Protein AF-A0A2E8Y6A3-F1 (afdb_monomer)

Foldseek 3Di:
DDDDDDDDDDDDDDDDDDDDDPPPDPPDPPPPDDDDDDPDDDDDDPPPPPDDPDDPDPDDDDDFLVLDDAAAWADWDDDPPDQKIKTWHPDHPNRHTFIWIWGVDRPTNDIATADGPHQKGWHDKDAQPVCVPFQKIWTWIWHQDVVVVRAIKIWIWIFHGDPPVGGHTDPVRTGTDDMDQAADQAQTDWDQDPVNDIDGDGGPRDHDD

Nearest PDB structures (foldseek):
  7cgz-assembly1_A  TM=7.553E-01  e=5.561E-04  Serratia sp. FS14
  2g8s-assembly2_B  TM=7.325E-01  e=5.275E-04  Escherichia coli K-12
  7cdy-assembly1_A  TM=7.461E-01  e=1.295E-03  Serratia sp. FS14
  7cdy-assembly2_B  TM=7.471E-01  e=1.439E-03  Serratia sp. FS14
  8cdl-assembly1_II  TM=1.677E-01  e=6.067E+00  Saccharomyces cerevisiae

pLDDT: mean 83.6, std 20.56, range [28.78, 98.81]

Radius of gyration: 31.79 Å; Cα contacts (8 Å, |Δi|>4): 356; chains: 1; bounding box: 88×65×74 Å

Secondary structure (DSSP, 8-state):
--------------------------------PPPPS-SS------SS-----PPPPS------STTS--SSEEEEEEPTTSSEEEEEE--BTTBPPEEEEEES-TT---EEEEEE-TTEEEEEEEE-TTHHHH-EEEEEEEEEEGGGTTEEEEEEEEEEPPPTTS-SPPGGG-EEEEEEE-SS-----EEE-TTSPEEE---------

Mean predicted aligned error: 13.36 Å

Structure (mmCIF, N/CA/C/O backbone):
data_AF-A0A2E8Y6A3-F1
#
_entry.id   AF-A0A2E8Y6A3-F1
#
loop_
_atom_site.group_PDB
_atom_site.id
_atom_site.type_symbol
_atom_site.label_atom_id
_atom_site.label_alt_id
_atom_site.label_comp_id
_atom_site.label_asym_id
_atom_site.label_entity_id
_atom_site.label_seq_id
_atom_site.pdbx_PDB_ins_code
_atom_site.Cartn_x
_atom_site.Cartn_y
_atom_site.Cartn_z
_atom_site.occupancy
_atom_site.B_iso_or_equiv
_atom_site.auth_seq_id
_atom_site.auth_comp_id
_atom_site.auth_asym_id
_atom_site.auth_atom_id
_atom_site.pdbx_PDB_model_num
ATOM 1 N N . MET A 1 1 ? 45.935 16.202 -19.357 1.00 39.44 1 MET A N 1
ATOM 2 C CA . MET A 1 1 ? 46.575 17.527 -19.192 1.00 39.44 1 MET A CA 1
ATOM 3 C C . MET A 1 1 ? 47.322 17.863 -20.472 1.00 39.44 1 MET A C 1
ATOM 5 O O . MET A 1 1 ? 48.387 17.301 -20.702 1.00 39.44 1 MET A O 1
ATOM 9 N N . HIS A 1 2 ? 46.762 18.705 -21.338 1.00 31.25 2 HIS A N 1
ATOM 10 C CA . HIS A 1 2 ? 47.444 19.143 -22.559 1.00 31.25 2 HIS A CA 1
ATOM 11 C C . HIS A 1 2 ? 47.633 20.657 -22.507 1.00 31.25 2 HIS A C 1
ATOM 13 O O . HIS A 1 2 ? 46.686 21.407 -22.288 1.00 31.25 2 HIS A O 1
ATOM 19 N N . ARG A 1 3 ? 48.910 21.049 -22.573 1.00 29.83 3 ARG A N 1
ATOM 20 C CA . ARG A 1 3 ? 49.425 22.413 -22.442 1.00 29.83 3 ARG A CA 1
ATOM 21 C C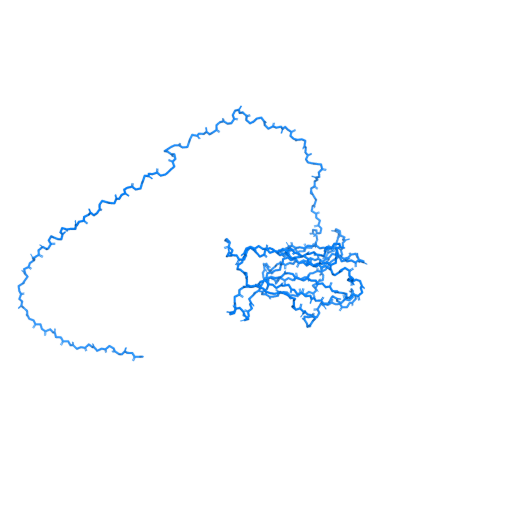 . ARG A 1 3 ? 49.347 23.121 -23.789 1.00 29.83 3 ARG A C 1
ATOM 23 O O . ARG A 1 3 ? 49.661 22.542 -24.824 1.00 29.83 3 ARG A O 1
ATOM 30 N N . LEU A 1 4 ? 48.979 24.392 -23.710 1.00 29.78 4 LEU A N 1
ATOM 31 C CA . LEU A 1 4 ? 49.038 25.390 -24.765 1.00 29.78 4 LEU A CA 1
ATOM 32 C C . LEU A 1 4 ? 50.505 25.726 -25.089 1.00 29.78 4 LEU A C 1
ATOM 34 O O . LEU A 1 4 ? 51.293 25.969 -24.173 1.00 29.78 4 LEU A O 1
ATOM 38 N N . ILE A 1 5 ? 50.852 25.771 -26.375 1.00 34.88 5 ILE A N 1
ATOM 39 C CA . ILE A 1 5 ? 52.101 26.363 -26.868 1.00 34.88 5 ILE A CA 1
ATOM 40 C C . ILE A 1 5 ? 51.713 27.573 -27.715 1.00 34.88 5 ILE A C 1
ATOM 42 O O . ILE A 1 5 ? 51.020 27.437 -28.717 1.00 34.88 5 ILE A O 1
ATOM 46 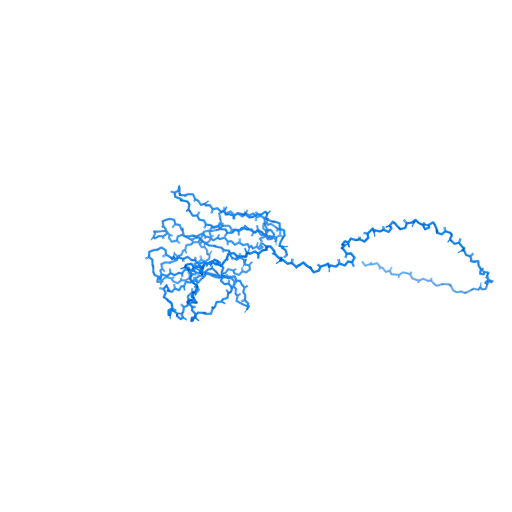N N . ILE A 1 6 ? 52.165 28.751 -27.292 1.00 37.38 6 ILE A N 1
ATOM 47 C CA . ILE A 1 6 ? 52.146 29.990 -28.071 1.00 37.38 6 ILE A CA 1
ATOM 48 C C . ILE A 1 6 ? 53.605 30.363 -28.280 1.00 37.38 6 ILE A C 1
ATOM 50 O O . ILE A 1 6 ? 54.313 30.453 -27.281 1.00 37.38 6 ILE A O 1
ATOM 54 N N . TRP A 1 7 ? 54.034 30.639 -29.512 1.00 28.78 7 TRP A N 1
ATOM 55 C CA . TRP A 1 7 ? 55.160 31.545 -29.752 1.00 28.78 7 TRP A CA 1
ATOM 56 C C . TRP A 1 7 ? 54.848 32.512 -30.909 1.00 28.78 7 TRP A C 1
ATOM 58 O O . TRP A 1 7 ? 54.019 32.195 -31.763 1.00 28.78 7 TRP A O 1
ATOM 68 N N . PRO A 1 8 ? 55.444 33.717 -30.881 1.00 49.75 8 PRO A N 1
ATOM 69 C CA . PRO A 1 8 ? 54.901 34.939 -31.466 1.00 49.75 8 PRO A CA 1
ATOM 70 C C . PRO A 1 8 ? 55.639 35.337 -32.745 1.00 49.75 8 PRO A C 1
ATOM 72 O O . PRO A 1 8 ? 56.836 35.112 -32.826 1.00 49.75 8 PRO A O 1
ATOM 75 N N . TYR A 1 9 ? 54.990 36.035 -33.680 1.00 30.19 9 TYR A N 1
ATOM 76 C CA . TYR A 1 9 ? 55.708 36.887 -34.636 1.00 30.19 9 TYR A CA 1
ATOM 77 C C . TYR A 1 9 ? 54.840 38.078 -35.073 1.00 30.19 9 TYR A C 1
ATOM 79 O O . TYR A 1 9 ? 53.817 37.925 -35.732 1.00 30.19 9 TYR A O 1
ATOM 87 N N . SER A 1 10 ? 55.295 39.270 -34.690 1.00 34.84 10 SER A N 1
ATOM 88 C CA . SER A 1 10 ? 55.048 40.560 -35.353 1.00 34.84 10 SER A CA 1
ATOM 89 C C . SER A 1 10 ? 56.306 40.916 -36.164 1.00 34.84 10 SER A C 1
ATOM 91 O O . SER A 1 10 ? 57.356 40.321 -35.914 1.00 34.84 10 SER A O 1
ATOM 93 N N . PRO A 1 11 ? 56.335 42.021 -36.927 1.00 55.16 11 PRO A N 1
ATOM 94 C CA . PRO A 1 11 ? 55.360 42.570 -37.874 1.00 55.16 11 PRO A CA 1
ATOM 95 C C . PRO A 1 11 ? 56.024 42.740 -39.269 1.00 55.16 11 PRO A C 1
ATOM 97 O O . PRO A 1 11 ? 57.225 42.555 -39.394 1.00 55.16 11 PRO A O 1
ATOM 100 N N . LEU A 1 12 ? 55.281 43.119 -40.316 1.00 34.03 12 LEU A N 1
ATOM 101 C CA . LEU A 1 12 ? 55.614 44.234 -41.229 1.00 34.03 12 LEU A CA 1
ATOM 102 C C . LEU A 1 12 ? 54.763 44.199 -42.521 1.00 34.03 12 LEU A C 1
ATOM 104 O O . LEU A 1 12 ? 54.882 43.303 -43.343 1.00 34.03 12 LEU A O 1
ATOM 108 N N . HIS A 1 13 ? 53.962 45.259 -42.659 1.00 41.16 13 HIS A N 1
ATOM 109 C CA . HIS A 1 13 ? 53.670 46.070 -43.850 1.00 41.16 13 HIS A CA 1
ATOM 110 C C . 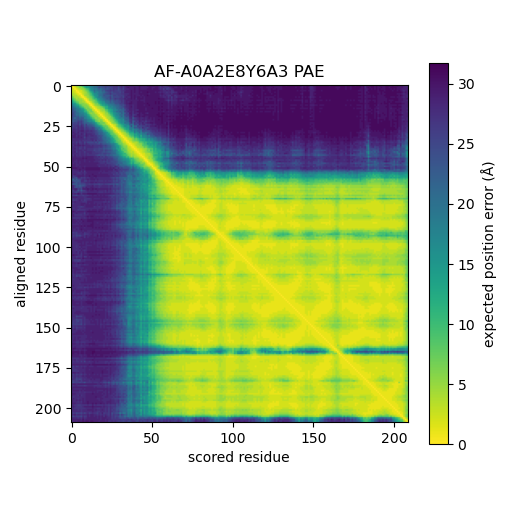HIS A 1 13 ? 53.368 45.382 -45.193 1.00 41.16 13 HIS A C 1
ATOM 112 O O . HIS A 1 13 ? 54.262 44.922 -45.895 1.00 41.16 13 HIS A O 1
ATOM 118 N N . GLY A 1 14 ? 52.115 45.517 -45.638 1.00 36.22 14 GLY A N 1
ATOM 119 C CA . GLY A 1 14 ? 51.760 45.348 -47.045 1.00 36.22 14 GLY A CA 1
ATOM 120 C C . GLY A 1 14 ? 50.266 45.487 -47.320 1.00 36.22 14 GLY A C 1
ATOM 121 O O . GLY A 1 14 ? 49.543 44.511 -47.209 1.00 36.22 14 GLY A O 1
ATOM 122 N N . LEU A 1 15 ? 49.852 46.702 -47.696 1.00 36.53 15 LEU A N 1
ATOM 123 C CA . LEU A 1 15 ? 48.696 47.040 -48.545 1.00 36.53 15 LEU A CA 1
ATOM 124 C C . LEU A 1 15 ? 47.320 46.443 -48.176 1.00 36.53 15 LEU A C 1
ATOM 126 O O . LEU A 1 15 ? 46.985 45.309 -48.503 1.00 36.53 15 LEU A O 1
ATOM 130 N N . LEU A 1 16 ? 46.452 47.295 -47.613 1.00 33.41 16 LEU A N 1
ATOM 131 C CA . LEU A 1 16 ? 45.004 47.082 -47.645 1.00 33.41 16 LEU A CA 1
ATOM 132 C C . LEU A 1 16 ? 44.506 47.143 -49.097 1.00 33.41 16 LEU A C 1
ATOM 134 O O . LEU A 1 16 ? 44.322 48.221 -49.658 1.00 33.41 16 LEU A O 1
ATOM 138 N N . SER A 1 17 ? 44.225 45.984 -49.680 1.00 36.75 17 SER A N 1
ATOM 139 C CA . SER A 1 17 ? 43.288 45.845 -50.794 1.00 36.75 17 SER A CA 1
ATOM 140 C C . SER A 1 17 ? 42.016 45.192 -50.262 1.00 36.75 17 SER A C 1
ATOM 142 O O . SER A 1 17 ? 41.994 44.002 -49.948 1.00 36.75 17 SER A O 1
ATOM 144 N N . LEU A 1 18 ? 40.963 45.997 -50.118 1.00 33.41 18 LEU A N 1
ATOM 145 C CA . LEU A 1 18 ? 39.633 45.546 -49.726 1.00 33.41 18 LEU A CA 1
ATOM 146 C C . LEU A 1 18 ? 39.001 44.812 -50.922 1.00 33.41 18 LEU A C 1
ATOM 148 O O . LEU A 1 18 ? 38.414 45.433 -51.804 1.00 33.41 18 LEU A O 1
ATOM 152 N N . ALA A 1 19 ? 39.161 43.492 -50.985 1.00 37.47 19 ALA A N 1
ATOM 153 C CA . ALA A 1 19 ? 38.416 42.660 -51.922 1.00 37.47 19 ALA A CA 1
ATOM 154 C C . ALA A 1 19 ? 37.049 42.339 -51.303 1.00 37.47 19 ALA A C 1
ATOM 156 O O . ALA A 1 19 ? 36.948 41.527 -50.384 1.00 37.47 19 ALA A O 1
ATOM 157 N N . ALA A 1 20 ? 35.995 42.994 -51.789 1.00 36.00 20 ALA A N 1
ATOM 158 C CA . ALA A 1 20 ? 34.624 42.619 -51.473 1.00 36.00 20 ALA A CA 1
ATOM 159 C C . ALA A 1 20 ? 34.304 41.286 -52.167 1.00 36.00 20 ALA A C 1
ATOM 161 O O . ALA A 1 20 ? 34.161 41.226 -53.387 1.00 36.00 20 ALA A O 1
ATOM 162 N N . TRP A 1 21 ? 34.214 40.208 -51.390 1.00 37.84 21 TRP A N 1
ATOM 163 C CA . TRP A 1 21 ? 33.687 38.932 -51.862 1.00 37.84 21 TRP A CA 1
ATOM 164 C C . TRP A 1 21 ? 32.160 39.007 -51.836 1.00 37.84 21 TRP A C 1
ATOM 166 O O . TRP A 1 21 ? 31.537 38.941 -50.778 1.00 37.84 21 TRP A O 1
ATOM 176 N N . LEU A 1 22 ? 31.550 39.167 -53.010 1.00 36.84 22 LEU A N 1
ATOM 177 C CA . LEU A 1 22 ? 30.125 38.919 -53.207 1.00 36.84 22 LEU A CA 1
ATOM 178 C C . LEU A 1 22 ? 29.909 37.403 -53.225 1.00 36.84 22 LEU A C 1
ATOM 180 O O . LEU A 1 22 ? 29.961 36.759 -54.271 1.00 36.84 22 LEU A O 1
ATOM 184 N N . SER A 1 23 ? 29.681 36.829 -52.047 1.00 42.19 23 SER A N 1
ATOM 185 C CA . SER A 1 23 ? 29.098 35.496 -51.932 1.00 42.19 23 SER A CA 1
ATOM 186 C C . SER A 1 23 ? 27.659 35.567 -52.437 1.00 42.19 23 SER A C 1
ATOM 188 O O . SER A 1 23 ? 26.772 36.049 -51.734 1.00 42.19 23 SER A O 1
ATOM 190 N N . ILE A 1 24 ? 27.417 35.102 -53.664 1.00 45.44 24 ILE A N 1
ATOM 191 C CA . ILE A 1 24 ? 26.064 34.787 -54.130 1.00 45.44 24 ILE A CA 1
ATOM 192 C C . ILE A 1 24 ? 25.633 33.547 -53.346 1.00 45.44 24 ILE A C 1
ATOM 194 O O . ILE A 1 24 ? 25.932 32.415 -53.719 1.00 45.44 24 ILE A O 1
ATOM 198 N N . GLY A 1 25 ? 24.989 33.765 -52.202 1.00 41.81 25 GLY A N 1
ATOM 199 C CA . GLY A 1 25 ? 24.247 32.713 -51.529 1.00 41.81 25 GLY A CA 1
ATOM 200 C C . GLY A 1 25 ? 23.080 32.311 -52.424 1.00 41.81 25 GLY A C 1
ATOM 201 O O . GLY A 1 25 ? 22.245 33.151 -52.756 1.00 41.81 25 GLY A O 1
ATOM 202 N N . GLN A 1 26 ? 23.009 31.039 -52.819 1.00 48.12 26 GLN A N 1
ATOM 203 C CA . GLN A 1 26 ? 21.736 30.468 -53.242 1.00 48.12 26 GLN A CA 1
ATOM 204 C C . GLN A 1 26 ? 20.815 30.502 -52.025 1.00 48.12 26 GLN A C 1
ATOM 206 O O . GLN A 1 26 ? 20.939 29.692 -51.108 1.00 48.12 26 GLN A O 1
ATOM 211 N N . VAL A 1 27 ? 19.919 31.484 -52.001 1.00 46.53 27 VAL A N 1
ATOM 212 C CA . VAL A 1 27 ? 18.773 31.482 -51.102 1.00 46.53 27 VAL A CA 1
ATOM 213 C C . VAL A 1 27 ? 17.872 30.362 -51.607 1.00 46.53 27 VAL A C 1
ATOM 215 O O . VAL A 1 27 ? 17.180 30.523 -52.608 1.00 46.53 27 VAL A O 1
ATOM 218 N N . GLY A 1 28 ? 17.948 29.190 -50.977 1.00 49.69 28 GLY A N 1
ATOM 219 C CA . GLY A 1 28 ? 16.873 28.214 -51.101 1.00 49.69 28 GLY A CA 1
ATOM 220 C C . GLY A 1 28 ? 15.597 28.893 -50.622 1.00 49.69 28 GLY A C 1
ATOM 221 O O . GLY A 1 28 ? 15.598 29.476 -49.537 1.00 49.69 28 GLY A O 1
ATOM 222 N N . GLU A 1 29 ? 14.550 28.890 -51.446 1.00 51.78 29 GLU A N 1
ATOM 223 C CA . GLU A 1 29 ? 13.242 29.396 -51.040 1.00 51.78 29 GLU A CA 1
ATOM 224 C C . GLU A 1 29 ? 12.830 28.663 -49.763 1.00 51.78 29 GLU A C 1
ATOM 226 O O . GLU A 1 29 ? 12.621 27.448 -49.759 1.00 51.78 29 GLU A O 1
ATOM 231 N N . ALA A 1 30 ? 12.763 29.402 -48.656 1.00 57.12 30 ALA A N 1
ATOM 232 C CA . ALA A 1 30 ? 12.096 28.923 -47.465 1.00 57.12 30 ALA A CA 1
ATOM 233 C C . ALA A 1 30 ? 10.643 28.673 -47.869 1.00 57.12 30 ALA A C 1
ATOM 235 O O . ALA A 1 30 ? 9.926 29.602 -48.241 1.00 57.12 30 ALA A O 1
ATOM 236 N N . GLN A 1 31 ? 10.233 27.409 -47.863 1.00 59.41 31 GLN A N 1
ATOM 237 C CA . GLN A 1 31 ? 8.855 27.047 -48.129 1.00 59.41 31 GLN A CA 1
ATOM 238 C C . GLN A 1 31 ? 8.023 27.619 -46.979 1.00 59.41 31 GLN 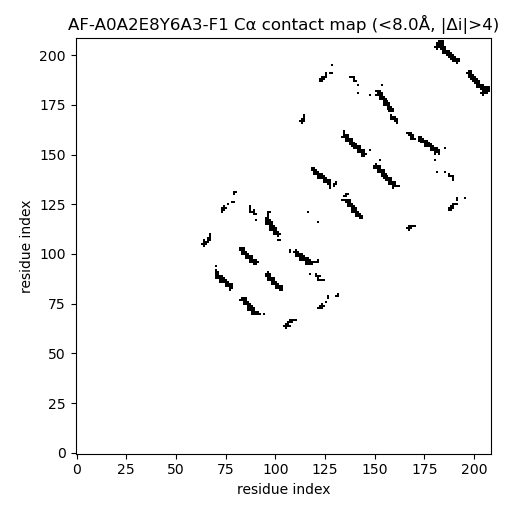A C 1
ATOM 240 O O . GLN A 1 31 ? 8.099 27.114 -45.862 1.00 59.41 31 GLN A O 1
ATOM 245 N N . GLU A 1 32 ? 7.312 28.723 -47.229 1.00 63.41 32 GLU A N 1
ATOM 246 C CA . GLU A 1 32 ? 6.412 29.326 -46.246 1.00 63.41 32 GLU A CA 1
ATOM 247 C C . GLU A 1 32 ? 5.428 28.250 -45.781 1.00 63.41 32 GLU A C 1
ATOM 249 O O . GLU A 1 32 ? 4.574 27.785 -46.546 1.00 63.41 32 GLU A O 1
ATOM 254 N N . GLU A 1 33 ? 5.570 27.814 -44.529 1.00 64.56 33 GLU A N 1
ATOM 255 C CA . GLU A 1 33 ? 4.587 26.936 -43.916 1.00 64.56 33 GLU A CA 1
ATOM 256 C C . GLU A 1 33 ? 3.244 27.661 -43.926 1.00 64.56 33 GLU A C 1
ATOM 258 O O . GLU A 1 33 ? 3.105 28.771 -43.404 1.00 64.56 33 GLU A O 1
ATOM 263 N N . LYS A 1 34 ? 2.239 27.041 -44.554 1.00 69.88 34 LYS A N 1
ATOM 264 C CA . LYS A 1 34 ? 0.889 27.603 -44.581 1.00 69.88 34 LYS A CA 1
ATOM 265 C C . LYS A 1 34 ? 0.430 27.836 -43.138 1.00 69.88 34 LYS A C 1
ATOM 267 O O . LYS A 1 34 ? 0.509 26.902 -42.338 1.00 69.88 34 LYS A O 1
ATOM 272 N N . PRO A 1 35 ? -0.089 29.030 -42.806 1.00 72.25 35 PRO A N 1
ATOM 273 C CA . PRO A 1 35 ? -0.563 29.304 -41.460 1.00 72.25 35 PRO A CA 1
ATOM 274 C C . PRO A 1 35 ? -1.652 28.292 -41.089 1.00 72.25 35 PRO A C 1
ATOM 276 O O . PRO A 1 35 ? -2.619 28.099 -41.829 1.00 72.25 35 PRO A O 1
ATOM 279 N N . TYR A 1 36 ? -1.471 27.615 -39.957 1.00 76.12 36 TYR A N 1
ATOM 280 C CA . TYR A 1 36 ? -2.460 26.697 -39.407 1.00 76.12 36 TYR A CA 1
ATOM 281 C C . TYR A 1 36 ? -3.436 27.454 -38.497 1.00 76.12 36 TYR A C 1
ATOM 283 O O . TYR A 1 36 ? -3.081 28.423 -37.828 1.00 76.12 36 TYR A O 1
ATOM 291 N N . GLY A 1 37 ? -4.683 26.987 -38.452 1.00 77.50 37 GLY A N 1
ATOM 292 C CA . GLY A 1 37 ? -5.742 27.590 -37.644 1.00 77.50 37 GLY A CA 1
ATOM 293 C C . GLY A 1 37 ? -6.635 28.571 -38.409 1.00 77.50 37 GLY A C 1
ATOM 294 O O . GLY A 1 37 ? -6.420 28.893 -39.574 1.00 77.50 37 GLY A O 1
ATOM 295 N N . LEU A 1 38 ? -7.708 29.003 -37.748 1.00 79.25 38 LEU A N 1
ATOM 296 C CA . LEU A 1 38 ? -8.687 29.926 -38.321 1.00 79.25 38 LEU A CA 1
ATOM 297 C C . LEU A 1 38 ? -8.193 31.370 -38.178 1.00 79.25 38 LEU A C 1
ATOM 299 O O . LEU A 1 38 ? -7.823 31.781 -37.079 1.00 79.25 38 LEU A O 1
ATOM 303 N N . ALA A 1 39 ? -8.280 32.160 -39.253 1.00 80.44 39 ALA A N 1
ATOM 304 C CA . ALA A 1 39 ? -7.933 33.589 -39.248 1.00 80.44 39 ALA A CA 1
ATOM 305 C C . ALA A 1 39 ? -8.754 34.407 -38.230 1.00 80.44 39 ALA A C 1
ATOM 307 O O . ALA A 1 39 ? -8.322 35.457 -37.759 1.00 80.44 39 ALA A O 1
ATOM 308 N N . LYS A 1 40 ? -9.946 33.916 -37.877 1.00 79.06 40 LYS A N 1
ATOM 309 C CA . LYS A 1 40 ? -10.814 34.468 -36.842 1.00 79.06 40 LYS A CA 1
ATOM 310 C C . LYS A 1 40 ? -11.568 33.319 -36.182 1.00 79.06 40 LYS A C 1
ATOM 312 O O . LYS A 1 40 ? -12.162 32.494 -36.870 1.00 79.06 40 LYS A O 1
ATOM 317 N N . ARG A 1 41 ? -11.560 33.260 -34.850 1.00 71.94 41 ARG A N 1
ATOM 318 C CA . ARG A 1 41 ? -12.449 32.358 -34.108 1.00 71.94 41 ARG A CA 1
ATOM 319 C C . ARG A 1 41 ? -13.836 32.987 -34.076 1.00 71.94 41 ARG A C 1
ATOM 321 O O . ARG A 1 41 ? -14.027 34.022 -33.441 1.00 71.94 41 ARG A O 1
ATOM 328 N N . GLU A 1 42 ? -14.783 32.391 -34.785 1.00 81.06 42 GLU A N 1
ATOM 329 C CA . GLU A 1 42 ? -16.185 32.774 -34.655 1.00 81.06 42 GLU A CA 1
ATOM 330 C C . GLU A 1 42 ? -16.717 32.297 -33.305 1.00 81.06 42 GLU A C 1
ATOM 332 O O . GLU A 1 42 ? -16.380 31.205 -32.836 1.00 81.06 42 GLU A O 1
ATOM 337 N N . ARG A 1 43 ? -17.518 33.139 -32.643 1.00 78.44 43 ARG A N 1
ATOM 338 C CA . ARG A 1 43 ? -18.174 32.743 -31.402 1.00 78.44 43 ARG A CA 1
ATOM 339 C C . ARG A 1 43 ? -19.181 31.652 -31.748 1.00 78.44 43 ARG A C 1
ATOM 341 O O . ARG A 1 43 ? -20.122 31.888 -32.498 1.00 78.44 43 ARG A O 1
ATOM 348 N N . TRP A 1 44 ? -18.985 30.472 -31.178 1.00 75.00 44 TRP A N 1
ATOM 349 C CA . TRP A 1 44 ? -19.964 29.405 -31.278 1.00 75.00 44 TRP A CA 1
ATOM 350 C C . TRP A 1 44 ? -21.181 29.748 -30.410 1.00 75.00 44 TRP A C 1
ATOM 352 O O . TRP A 1 44 ? -21.112 29.730 -29.183 1.00 75.00 44 TRP A O 1
ATOM 362 N N . GLU A 1 45 ? -22.282 30.112 -31.062 1.00 78.12 45 GLU A N 1
ATOM 363 C CA . GLU A 1 45 ? -23.578 30.378 -30.435 1.00 78.12 45 GLU A CA 1
ATOM 364 C C . GLU A 1 45 ? -24.378 29.070 -30.419 1.00 78.12 45 GLU A C 1
ATOM 366 O O . GLU A 1 45 ? -24.922 28.617 -31.432 1.00 78.12 45 GLU A O 1
ATOM 371 N N . ASN A 1 46 ? -24.399 28.410 -29.264 1.00 68.81 46 ASN A N 1
ATOM 372 C CA . ASN A 1 46 ? -25.041 27.116 -29.115 1.00 68.81 46 ASN A CA 1
ATOM 373 C C . ASN A 1 46 ? -26.559 27.256 -28.950 1.00 68.81 46 ASN A C 1
ATOM 375 O O . ASN A 1 46 ? -27.082 27.312 -27.843 1.00 68.81 46 ASN A O 1
ATOM 379 N N . THR A 1 47 ? -27.271 27.305 -30.073 1.00 72.38 47 THR A N 1
ATOM 380 C CA . THR A 1 47 ? -28.738 27.443 -30.110 1.00 72.38 47 THR A CA 1
ATOM 381 C C . THR A 1 47 ? -29.490 26.108 -30.088 1.00 72.38 47 THR A C 1
ATOM 383 O O . THR A 1 47 ? -30.718 26.104 -30.089 1.00 72.38 47 THR A O 1
ATOM 386 N N . ARG A 1 48 ? -28.779 24.968 -30.090 1.00 70.56 48 ARG A N 1
ATOM 387 C CA . ARG A 1 48 ? -29.374 23.619 -30.207 1.00 70.56 48 ARG A CA 1
ATOM 388 C C . ARG A 1 48 ? -29.067 22.675 -29.049 1.00 70.56 48 ARG A C 1
ATOM 390 O O . ARG A 1 48 ? -29.730 21.647 -28.944 1.00 70.56 48 ARG A O 1
ATOM 397 N N . LEU A 1 49 ? -28.099 22.984 -28.188 1.00 70.69 49 LEU A N 1
ATOM 398 C CA . LEU A 1 49 ? -27.883 22.220 -26.961 1.00 70.69 49 LEU A CA 1
ATOM 399 C C . LEU A 1 49 ? -28.943 22.615 -25.941 1.00 70.69 49 LEU A C 1
ATOM 401 O O . LEU A 1 49 ? -28.753 23.489 -25.099 1.00 70.69 49 LEU A O 1
ATOM 405 N N . VAL A 1 50 ? -30.078 21.942 -26.037 1.00 66.44 50 VAL A N 1
ATOM 406 C CA . VAL A 1 50 ? -31.026 21.850 -24.940 1.00 66.44 50 VAL A CA 1
ATOM 407 C C . VAL A 1 50 ? -30.483 20.759 -24.026 1.00 66.44 50 VAL A C 1
ATOM 409 O O . VAL A 1 50 ? -30.642 19.575 -24.311 1.00 66.44 50 VAL A O 1
ATOM 412 N N . GLY A 1 51 ? -29.761 21.150 -22.975 1.00 66.69 51 GLY A N 1
ATOM 413 C CA . GLY A 1 51 ? -29.446 20.218 -21.897 1.00 66.69 51 GLY A CA 1
ATOM 414 C C . GLY A 1 51 ? -30.751 19.745 -21.262 1.00 66.69 51 GLY A C 1
ATOM 415 O O . GLY A 1 51 ? -31.662 20.546 -21.035 1.00 66.69 51 GLY A O 1
ATOM 416 N N . THR A 1 52 ? -30.874 18.454 -20.996 1.00 62.72 52 THR A N 1
ATOM 417 C CA . THR A 1 52 ? -31.886 17.959 -20.068 1.00 62.72 52 THR A CA 1
ATOM 418 C C . THR A 1 5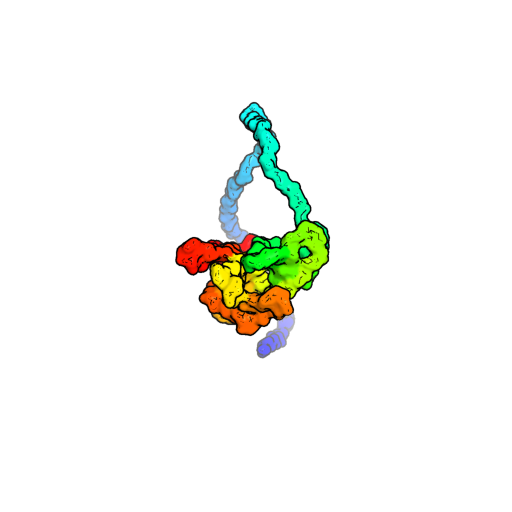2 ? -31.564 18.539 -18.690 1.00 62.72 52 THR A C 1
ATOM 420 O O . THR A 1 52 ? -30.400 18.519 -18.290 1.00 62.72 52 THR A O 1
ATOM 423 N N . PRO A 1 53 ? -32.532 19.090 -17.934 1.00 76.00 53 PRO A N 1
ATOM 424 C CA . PRO A 1 53 ? -32.327 19.273 -16.509 1.00 76.00 53 PRO A CA 1
ATOM 425 C C . PRO A 1 53 ? -32.292 17.867 -15.910 1.00 76.00 53 PRO A C 1
ATOM 427 O O . PRO A 1 53 ? -33.323 17.334 -15.500 1.00 76.00 53 PRO A O 1
ATOM 430 N N . GLU A 1 54 ? -31.127 17.217 -15.958 1.00 73.75 54 GLU A N 1
ATOM 431 C CA . GLU A 1 54 ? -30.921 15.986 -15.213 1.00 73.75 54 GLU A CA 1
ATOM 432 C C . GLU A 1 54 ? -31.283 16.281 -13.749 1.00 73.75 54 GLU A C 1
ATOM 434 O O . GLU A 1 54 ? -30.843 17.299 -13.197 1.00 73.75 54 GLU A O 1
ATOM 439 N N . PRO A 1 55 ? -32.106 15.435 -13.106 1.00 78.19 55 PRO A N 1
ATOM 440 C CA . PRO A 1 55 ? -32.305 15.544 -11.673 1.00 78.19 55 PRO A CA 1
ATOM 441 C C . PRO A 1 55 ? -30.944 15.427 -10.968 1.00 78.19 55 PRO A C 1
ATOM 443 O O . PRO A 1 55 ? -30.033 14.782 -11.499 1.00 78.19 55 PRO A O 1
ATOM 446 N N . PRO A 1 56 ? -30.781 16.037 -9.780 1.00 79.38 56 PRO A N 1
ATOM 447 C CA . PRO A 1 56 ? -29.544 15.904 -9.025 1.00 79.38 56 PRO A CA 1
ATOM 448 C C . PRO A 1 56 ? -29.194 14.424 -8.851 1.00 79.38 56 PRO A C 1
ATOM 450 O O . PRO A 1 56 ? -30.079 13.581 -8.674 1.00 79.38 56 PRO A O 1
ATOM 453 N N . LEU A 1 57 ? -27.898 14.116 -8.925 1.00 85.94 57 LEU A N 1
ATOM 454 C CA . LEU A 1 57 ? -27.407 12.754 -8.747 1.00 85.94 57 LEU A CA 1
ATOM 455 C C . LEU A 1 57 ? -27.931 12.186 -7.414 1.00 85.94 57 LEU A C 1
ATOM 457 O O . LEU A 1 57 ? -27.974 12.908 -6.418 1.00 85.94 57 LEU A O 1
ATOM 461 N N . PRO A 1 58 ? -28.310 10.897 -7.364 1.00 89.81 58 PRO A N 1
ATOM 462 C CA . PRO A 1 58 ? -28.925 10.296 -6.177 1.00 89.81 58 PRO A CA 1
ATOM 463 C C . PRO A 1 58 ? -27.971 10.179 -4.978 1.00 89.81 58 PRO A C 1
ATOM 465 O O . PRO A 1 58 ? -28.409 9.838 -3.882 1.00 89.81 58 PRO A O 1
ATOM 468 N N . TYR A 1 59 ? -26.680 10.451 -5.179 1.00 90.56 59 TYR A N 1
ATOM 469 C CA . TYR A 1 59 ? -25.645 10.393 -4.157 1.00 90.56 59 TYR A CA 1
ATOM 470 C C . TYR A 1 59 ? -24.987 11.760 -3.990 1.00 90.56 59 TYR A C 1
ATOM 472 O O . TYR A 1 59 ? -24.680 12.438 -4.971 1.00 90.56 59 TYR A O 1
ATOM 480 N N . THR A 1 60 ? -24.740 12.127 -2.734 1.00 90.69 60 THR A N 1
ATOM 481 C CA . THR A 1 60 ? -23.922 13.282 -2.356 1.00 90.69 60 THR A CA 1
ATOM 482 C C . THR A 1 60 ? -22.611 12.808 -1.740 1.00 90.69 60 THR A C 1
ATOM 484 O O . THR A 1 60 ? -22.496 11.659 -1.315 1.00 90.69 60 THR A O 1
ATOM 487 N N . VAL A 1 61 ? -21.628 13.701 -1.683 1.00 92.38 61 VAL A N 1
ATOM 488 C CA . VAL A 1 61 ? -20.372 13.487 -0.963 1.00 92.38 61 VAL A CA 1
ATOM 489 C C . VAL A 1 61 ? -20.426 14.188 0.388 1.00 92.38 61 VAL A C 1
ATOM 491 O O . VAL A 1 61 ? -20.997 15.274 0.505 1.00 92.38 61 VAL A O 1
ATOM 494 N N . GLU A 1 62 ? -19.808 13.580 1.392 1.00 93.56 62 GLU A N 1
ATOM 495 C CA . GLU A 1 62 ? -19.566 14.195 2.692 1.00 93.56 62 GLU A CA 1
ATOM 496 C C . GLU A 1 62 ? -18.083 14.040 3.060 1.00 93.56 62 GLU A C 1
ATOM 498 O O . GLU A 1 62 ? -17.498 12.983 2.809 1.00 93.56 62 GLU A O 1
ATOM 503 N N . PRO A 1 63 ? -17.437 15.081 3.612 1.00 94.50 63 PRO A N 1
ATOM 504 C CA . PRO A 1 63 ? -16.099 14.936 4.169 1.00 94.50 63 PRO A CA 1
ATOM 505 C C . PRO A 1 63 ? -16.110 13.953 5.347 1.00 94.50 63 PRO A C 1
ATOM 507 O O . PRO A 1 63 ? -16.946 14.066 6.241 1.00 94.50 63 PRO A O 1
ATOM 510 N N . VAL A 1 64 ? -15.151 13.027 5.377 1.00 95.75 64 VAL A N 1
ATOM 511 C CA . VAL A 1 64 ? -14.981 12.033 6.449 1.00 95.75 64 VAL A CA 1
ATOM 512 C C . VAL A 1 64 ? -13.512 11.957 6.873 1.00 95.75 64 VAL A C 1
ATOM 514 O O . VAL A 1 64 ? -12.628 12.336 6.106 1.00 95.75 64 VAL A O 1
ATOM 517 N N . TYR A 1 65 ? -13.255 11.507 8.107 1.00 96.38 65 TYR A N 1
ATOM 518 C CA . TYR A 1 65 ? -11.921 11.454 8.726 1.00 96.38 65 TYR A CA 1
ATOM 519 C C . TYR A 1 65 ? -11.207 12.819 8.723 1.00 96.38 65 TYR A C 1
ATOM 521 O O . TYR A 1 65 ? -9.999 12.917 8.508 1.00 96.38 65 TYR A O 1
ATOM 529 N N . THR A 1 66 ? -11.970 13.893 8.954 1.00 96.38 66 THR A N 1
ATOM 530 C CA . THR A 1 66 ? -11.506 15.290 8.878 1.00 96.38 66 THR A CA 1
ATOM 531 C C . THR A 1 66 ? -10.609 15.710 10.038 1.00 96.38 66 THR A C 1
ATOM 533 O O . THR A 1 66 ? -10.018 16.782 9.988 1.00 96.38 66 THR A O 1
ATOM 536 N N . ASN A 1 67 ? -10.530 14.893 11.089 1.00 96.88 67 ASN A N 1
ATOM 537 C CA . ASN A 1 67 ? -9.662 15.135 12.240 1.00 96.88 67 ASN A CA 1
ATOM 538 C C . ASN A 1 67 ? -8.253 14.537 12.050 1.00 96.88 67 ASN A C 1
ATOM 540 O O . ASN A 1 67 ? -7.443 14.619 12.969 1.00 96.88 67 ASN A O 1
ATOM 544 N N . LEU A 1 68 ? -7.975 13.907 10.901 1.00 94.50 68 LEU A N 1
ATOM 545 C CA . LEU A 1 68 ? -6.660 13.382 10.541 1.00 94.50 68 LEU A CA 1
ATOM 546 C C . LEU A 1 68 ? -5.969 14.302 9.531 1.00 94.50 68 LEU A C 1
ATOM 548 O O . LEU A 1 68 ? -6.589 14.775 8.576 1.00 94.50 68 LEU A O 1
ATOM 552 N N . ASP A 1 69 ? -4.663 14.485 9.709 1.00 89.94 69 ASP A N 1
ATOM 553 C CA . ASP A 1 69 ? -3.815 15.178 8.745 1.00 89.94 69 ASP A CA 1
ATOM 554 C C . ASP A 1 69 ? -3.355 14.207 7.653 1.00 89.94 69 ASP A C 1
ATOM 556 O O . ASP A 1 69 ? -2.584 13.272 7.889 1.00 89.94 69 ASP A O 1
ATOM 560 N N . TRP A 1 70 ? -3.823 14.441 6.429 1.00 91.62 70 TRP A N 1
ATOM 561 C CA . TRP A 1 70 ? -3.532 13.584 5.284 1.00 91.62 70 TRP A CA 1
ATOM 562 C C . TRP A 1 70 ? -2.378 14.129 4.440 1.00 91.62 70 TRP A C 1
ATOM 564 O O . TRP A 1 70 ? -2.459 15.220 3.874 1.00 91.62 70 TRP A O 1
ATOM 574 N N . ALA A 1 71 ? -1.326 13.326 4.277 1.00 86.50 71 ALA A N 1
ATOM 575 C CA . ALA A 1 71 ? -0.249 13.578 3.322 1.00 86.50 71 ALA A CA 1
ATOM 576 C C . ALA A 1 71 ? -0.436 12.682 2.088 1.00 86.50 71 ALA A C 1
ATOM 578 O O . ALA A 1 71 ? -0.188 11.485 2.158 1.00 86.50 71 ALA A O 1
ATOM 579 N N . ALA A 1 72 ? -0.917 13.264 0.981 1.00 93.69 72 ALA A N 1
ATOM 580 C CA . ALA A 1 72 ? -1.109 12.599 -0.318 1.00 93.69 72 ALA A CA 1
ATOM 581 C C . ALA A 1 72 ? -1.667 11.154 -0.230 1.00 93.69 72 ALA A C 1
ATOM 583 O O . ALA A 1 72 ? -0.987 10.205 -0.636 1.00 93.69 72 ALA A O 1
ATOM 584 N N . PRO A 1 73 ? -2.890 10.965 0.305 1.00 95.19 73 PRO A N 1
ATOM 585 C CA . PRO A 1 73 ? -3.505 9.647 0.386 1.00 95.19 73 PRO A CA 1
ATOM 586 C C . PRO A 1 73 ? -3.774 9.094 -1.015 1.00 95.19 73 PRO A C 1
ATOM 588 O O . PRO A 1 73 ? -4.314 9.789 -1.875 1.00 95.19 73 PRO A O 1
ATOM 591 N N . MET A 1 74 ? -3.401 7.835 -1.231 1.00 95.94 74 MET A N 1
ATOM 592 C CA . MET A 1 74 ? -3.482 7.169 -2.535 1.00 95.94 74 MET A CA 1
ATOM 593 C C . MET A 1 74 ? -4.471 6.013 -2.558 1.00 95.94 74 MET A C 1
ATOM 595 O O . MET A 1 74 ? -5.188 5.829 -3.539 1.00 95.94 74 MET A O 1
ATOM 599 N N . PHE A 1 75 ? -4.503 5.216 -1.492 1.00 97.94 75 PHE A N 1
ATOM 600 C CA . PHE A 1 75 ? -5.317 4.007 -1.440 1.00 97.94 75 PHE A CA 1
ATOM 601 C C . PHE A 1 75 ? -5.766 3.727 -0.014 1.00 97.94 75 PHE A C 1
ATOM 603 O O . PHE A 1 75 ? -5.025 3.994 0.928 1.00 97.94 75 PHE A O 1
ATOM 610 N N . ILE A 1 76 ? -6.963 3.172 0.147 1.00 97.75 76 ILE A N 1
ATOM 611 C CA . ILE A 1 76 ? -7.537 2.828 1.446 1.00 97.75 76 ILE A CA 1
ATOM 612 C C . ILE A 1 76 ? -8.296 1.507 1.340 1.00 97.75 76 ILE A C 1
ATOM 614 O O . ILE A 1 76 ? -8.994 1.270 0.354 1.00 97.75 76 ILE A O 1
ATOM 618 N N . ALA A 1 77 ? -8.177 0.649 2.351 1.00 98.00 77 ALA A N 1
ATOM 619 C CA . ALA A 1 77 ? -8.970 -0.573 2.442 1.00 98.00 77 ALA A CA 1
ATOM 620 C C . ALA A 1 77 ? -9.191 -1.006 3.902 1.00 98.00 77 ALA A C 1
ATOM 622 O O . ALA A 1 77 ? -8.329 -0.761 4.753 1.00 98.00 77 ALA A O 1
ATOM 623 N N . PRO A 1 78 ? -10.327 -1.662 4.206 1.00 97.50 78 PRO A N 1
ATOM 624 C CA . PRO A 1 78 ? -10.593 -2.211 5.531 1.00 97.50 78 PRO A CA 1
ATOM 625 C C . PRO A 1 78 ? -9.685 -3.399 5.812 1.00 97.50 78 PRO A C 1
ATOM 627 O O . PRO A 1 78 ? -9.531 -4.291 4.977 1.00 97.50 78 PRO A O 1
ATOM 630 N N . GLU A 1 79 ? -9.118 -3.430 7.012 1.00 96.88 79 GLU A N 1
ATOM 631 C CA . GLU A 1 79 ? -8.391 -4.596 7.484 1.00 96.88 79 GLU A CA 1
ATOM 632 C C . GLU A 1 79 ? -9.379 -5.742 7.779 1.00 96.88 79 GLU A C 1
ATOM 634 O O . GLU A 1 79 ? -10.301 -5.573 8.588 1.00 96.88 79 GLU A O 1
ATOM 639 N N . PRO A 1 80 ? -9.204 -6.929 7.167 1.00 95.94 80 PRO A N 1
ATOM 640 C CA . PRO A 1 80 ? -10.116 -8.046 7.366 1.00 95.94 80 PRO A CA 1
ATOM 641 C C . PRO A 1 80 ? -10.238 -8.448 8.840 1.00 95.94 80 PRO A C 1
ATOM 643 O O . PRO A 1 80 ? -9.248 -8.701 9.522 1.00 95.94 80 PRO A O 1
ATOM 646 N N . GLY A 1 81 ? -11.479 -8.549 9.322 1.00 93.75 81 GLY A N 1
ATOM 647 C CA . GLY A 1 81 ? -11.776 -9.007 10.681 1.00 93.75 81 GLY A CA 1
ATOM 648 C C . GLY A 1 81 ? -11.509 -7.981 11.787 1.00 93.75 81 GLY A C 1
ATOM 649 O O . GLY A 1 81 ? -11.569 -8.344 12.962 1.00 93.75 81 GLY A O 1
ATOM 650 N N . SER A 1 82 ? -11.240 -6.716 11.453 1.00 93.81 82 SER A N 1
ATOM 651 C CA . SER A 1 82 ? -11.007 -5.656 12.437 1.00 93.81 82 SER A CA 1
ATOM 652 C C . SER A 1 82 ? -11.903 -4.432 12.196 1.00 93.81 82 SER A C 1
ATOM 654 O O . SER A 1 82 ? -12.741 -4.411 11.299 1.00 93.81 82 SER A O 1
ATOM 656 N N . LYS A 1 83 ? -11.770 -3.418 13.060 1.00 95.12 83 LYS A N 1
ATOM 657 C CA . LYS A 1 83 ? -12.400 -2.094 12.894 1.00 95.12 83 LYS A CA 1
ATOM 658 C C . LYS A 1 83 ? -11.396 -1.049 12.403 1.00 95.12 83 LYS A C 1
ATOM 660 O O . LYS A 1 83 ? -11.560 0.134 12.693 1.00 95.12 83 LYS A O 1
ATOM 665 N N . ARG A 1 84 ? -10.297 -1.483 11.781 1.00 95.56 84 ARG A N 1
ATOM 666 C CA . ARG A 1 84 ? -9.255 -0.600 11.259 1.00 95.56 84 ARG A CA 1
ATOM 667 C C . ARG A 1 84 ? -9.367 -0.474 9.747 1.00 95.56 84 ARG A C 1
ATOM 669 O O . ARG A 1 84 ? -9.679 -1.436 9.049 1.00 95.56 84 ARG A O 1
ATOM 676 N N . LEU A 1 85 ? -9.035 0.709 9.262 1.00 97.44 85 LEU A N 1
ATOM 677 C CA . LEU A 1 85 ? -8.713 0.979 7.872 1.00 97.44 85 LEU A CA 1
ATOM 678 C C . LEU A 1 85 ? -7.205 1.127 7.760 1.00 97.44 85 LEU A C 1
ATOM 680 O O . LEU A 1 85 ? -6.556 1.661 8.662 1.00 97.44 85 LEU A O 1
ATOM 684 N N . PHE A 1 86 ? -6.653 0.634 6.659 1.00 97.81 86 PHE A N 1
ATOM 685 C CA . PHE A 1 86 ? -5.278 0.906 6.271 1.00 97.81 86 PHE A CA 1
ATOM 686 C C . PHE A 1 86 ? -5.314 1.921 5.135 1.00 97.81 86 PHE A C 1
ATOM 688 O O . PHE A 1 86 ? -6.143 1.797 4.232 1.00 97.81 86 PHE A O 1
ATOM 695 N N . ALA A 1 87 ? -4.420 2.904 5.168 1.00 97.81 87 ALA A N 1
ATOM 696 C CA . ALA A 1 87 ? -4.236 3.854 4.082 1.00 97.81 87 ALA A CA 1
ATOM 697 C C . ALA A 1 87 ? -2.781 3.866 3.613 1.00 97.81 87 ALA A C 1
ATOM 699 O O . ALA A 1 87 ? -1.848 3.862 4.415 1.00 97.81 87 ALA A O 1
ATOM 700 N N . MET A 1 88 ? -2.610 3.877 2.295 1.00 97.81 88 MET A N 1
ATOM 701 C CA . MET A 1 88 ? -1.342 4.089 1.617 1.00 97.81 88 MET A CA 1
ATOM 702 C C . MET A 1 88 ? -1.200 5.569 1.290 1.00 97.81 88 MET A C 1
ATOM 704 O O . MET A 1 88 ? -2.082 6.157 0.657 1.00 97.81 88 MET A O 1
ATOM 708 N N . LEU A 1 89 ? -0.082 6.147 1.699 1.00 96.50 89 LEU A N 1
ATOM 709 C CA . LEU A 1 89 ? 0.263 7.546 1.515 1.00 96.50 89 LEU A CA 1
ATOM 710 C C . LEU A 1 89 ? 1.471 7.646 0.586 1.00 96.50 89 LEU A C 1
ATOM 712 O O . LEU A 1 89 ? 2.427 6.879 0.718 1.00 96.50 89 LEU A O 1
ATOM 716 N N . ASN A 1 90 ? 1.440 8.602 -0.337 1.00 94.94 90 ASN A N 1
ATOM 717 C CA . ASN A 1 90 ? 2.621 8.995 -1.097 1.00 94.94 90 ASN A CA 1
ATOM 718 C C . ASN A 1 90 ? 3.422 10.062 -0.345 1.00 94.94 90 ASN A C 1
ATOM 720 O O . ASN A 1 90 ? 2.900 10.768 0.515 1.00 94.94 90 ASN A O 1
ATOM 724 N N . GLY A 1 91 ? 4.700 10.203 -0.700 1.00 89.81 91 GLY A N 1
ATOM 725 C CA . GLY A 1 91 ? 5.540 11.243 -0.118 1.00 89.81 91 GLY A CA 1
ATOM 726 C C . GLY A 1 91 ? 5.070 12.639 -0.534 1.00 89.81 91 GLY A C 1
ATOM 727 O O . GLY A 1 91 ? 4.990 12.940 -1.726 1.00 89.81 91 GLY A O 1
ATOM 728 N N . ALA A 1 92 ? 4.773 13.497 0.441 1.00 86.75 92 ALA A N 1
ATOM 729 C CA . ALA A 1 92 ? 4.331 14.874 0.227 1.00 86.75 92 ALA A CA 1
ATOM 730 C C . ALA A 1 92 ? 4.676 15.756 1.432 1.00 86.75 92 ALA A C 1
ATOM 732 O O . ALA A 1 92 ? 4.707 15.290 2.565 1.00 86.75 92 ALA A O 1
ATOM 733 N N . ASN A 1 93 ? 4.915 17.051 1.201 1.00 84.19 93 ASN A N 1
ATOM 734 C CA . ASN A 1 93 ? 5.181 18.034 2.265 1.00 84.19 93 ASN A CA 1
ATOM 735 C C . ASN A 1 93 ? 6.330 17.637 3.219 1.00 84.19 93 ASN A C 1
ATOM 737 O O . ASN A 1 93 ? 6.284 17.914 4.415 1.00 84.19 93 ASN A O 1
ATOM 741 N N . GLY A 1 94 ? 7.355 16.957 2.694 1.00 82.62 94 GLY A N 1
ATOM 742 C CA . GLY A 1 94 ? 8.483 16.450 3.481 1.00 82.62 94 GLY A CA 1
ATOM 743 C C . GLY A 1 94 ? 8.188 15.182 4.291 1.00 82.62 94 GLY A C 1
ATOM 744 O O . GLY A 1 94 ? 9.100 14.675 4.935 1.00 82.62 94 GLY A O 1
ATOM 745 N N . GLN A 1 95 ? 6.960 14.658 4.242 1.00 85.75 95 GLN A N 1
ATOM 746 C CA . GLN A 1 95 ? 6.616 13.345 4.785 1.00 85.75 95 GLN A CA 1
ATOM 747 C C . GLN A 1 95 ? 6.955 12.251 3.764 1.00 85.75 95 GLN A C 1
ATOM 749 O O . GLN A 1 95 ? 6.747 12.462 2.561 1.00 85.75 95 GLN A O 1
ATOM 754 N N . PRO A 1 96 ? 7.472 11.096 4.209 1.00 88.50 96 PRO A N 1
ATOM 755 C CA . PRO A 1 96 ? 7.721 9.972 3.324 1.00 88.50 96 PRO A CA 1
ATOM 756 C C . PRO A 1 96 ? 6.422 9.298 2.875 1.00 88.50 96 PRO A C 1
ATOM 758 O O . PRO A 1 96 ? 5.361 9.478 3.473 1.00 88.50 96 PRO A O 1
ATOM 761 N N . ALA A 1 97 ? 6.515 8.491 1.817 1.00 95.19 97 ALA A N 1
ATOM 762 C CA . ALA A 1 97 ? 5.461 7.535 1.510 1.00 95.19 97 ALA A CA 1
ATOM 763 C C . ALA A 1 97 ? 5.375 6.496 2.635 1.00 95.19 97 ALA A C 1
ATOM 765 O O . ALA A 1 97 ? 6.383 6.162 3.262 1.00 95.19 97 ALA A O 1
ATOM 766 N N . GLY A 1 98 ? 4.194 5.940 2.874 1.00 96.00 98 GLY A N 1
ATOM 767 C CA . GLY A 1 98 ? 4.034 4.977 3.952 1.00 96.00 98 GLY A CA 1
ATOM 768 C C . GLY A 1 98 ? 2.658 4.349 4.027 1.00 96.00 98 GLY A C 1
ATOM 769 O O . GLY A 1 98 ? 1.705 4.784 3.384 1.00 96.00 98 GLY A O 1
ATOM 770 N N . LEU A 1 99 ? 2.575 3.309 4.844 1.00 97.19 99 LEU A N 1
ATOM 771 C CA . LEU A 1 99 ? 1.338 2.642 5.205 1.00 97.19 99 LEU A CA 1
ATOM 772 C C . LEU A 1 99 ? 0.964 3.046 6.629 1.00 97.19 99 LEU A C 1
ATOM 774 O O . LEU A 1 99 ? 1.773 2.905 7.548 1.00 97.19 99 LEU A O 1
ATOM 778 N N . VAL A 1 100 ? -0.265 3.508 6.817 1.00 96.06 100 VAL A N 1
ATOM 779 C CA . VAL A 1 100 ? -0.825 3.860 8.126 1.00 96.06 100 VAL A CA 1
ATOM 780 C C . VAL A 1 100 ? -2.078 3.039 8.400 1.00 96.06 100 VAL A C 1
ATOM 782 O O . VAL A 1 100 ? -2.747 2.582 7.474 1.00 96.06 100 VAL A O 1
ATOM 785 N N . ALA A 1 101 ? -2.414 2.872 9.674 1.00 96.12 101 ALA A N 1
ATOM 786 C CA . ALA A 1 101 ? -3.679 2.307 10.117 1.00 96.12 101 ALA A CA 1
ATOM 787 C C . ALA A 1 101 ? -4.388 3.251 11.080 1.00 96.12 101 ALA A C 1
ATOM 789 O O . ALA A 1 101 ? -3.756 3.943 11.873 1.00 96.12 101 ALA A O 1
ATOM 790 N N . PHE A 1 102 ? -5.710 3.250 11.036 1.00 95.88 102 PHE A N 1
ATOM 791 C CA . PHE A 1 102 ? -6.555 4.058 11.906 1.00 95.88 102 PHE A CA 1
ATOM 792 C C . PHE A 1 102 ? -7.899 3.360 12.088 1.00 95.88 102 PHE A C 1
ATOM 794 O O . PHE A 1 102 ? -8.227 2.405 11.383 1.00 95.88 102 PHE A O 1
ATOM 801 N N . ARG A 1 103 ? -8.671 3.786 13.083 1.00 96.56 103 ARG A N 1
ATOM 802 C CA . ARG A 1 103 ? -9.997 3.221 13.334 1.00 96.56 103 ARG A CA 1
ATOM 803 C C . ARG A 1 103 ? -10.985 3.700 12.271 1.00 96.56 103 ARG A C 1
ATOM 805 O O . ARG A 1 103 ? -10.997 4.880 11.943 1.00 96.56 103 ARG A O 1
ATOM 812 N N . ASP A 1 104 ? -11.852 2.806 11.811 1.00 97.06 104 ASP A N 1
ATOM 813 C CA . ASP A 1 104 ? -13.013 3.164 10.998 1.00 97.06 104 ASP A CA 1
ATOM 814 C C . ASP A 1 104 ? -14.076 3.849 11.870 1.00 97.06 104 ASP A C 1
ATOM 816 O O . ASP A 1 104 ? -14.997 3.227 12.405 1.00 97.06 104 ASP A O 1
ATOM 820 N N . ASP A 1 105 ? -13.844 5.130 12.130 1.00 97.38 105 ASP A N 1
ATOM 821 C CA . ASP A 1 105 ? -14.690 6.009 12.923 1.00 97.38 105 ASP A CA 1
ATOM 822 C C . ASP A 1 105 ? -14.496 7.444 12.409 1.00 97.38 105 ASP A C 1
ATOM 824 O O . ASP A 1 105 ? -13.371 7.942 12.456 1.00 97.38 105 ASP A O 1
ATOM 828 N N . PRO A 1 106 ? -15.539 8.140 11.920 1.00 96.19 106 PRO A N 1
ATOM 829 C CA . PRO A 1 106 ? -15.412 9.520 11.447 1.00 96.19 106 PRO A CA 1
ATOM 830 C C . PRO A 1 106 ? -14.832 10.494 12.483 1.00 96.19 106 PRO A C 1
ATOM 832 O O . PRO A 1 106 ? -14.278 11.524 12.101 1.00 96.19 106 PRO A O 1
ATOM 835 N N . ALA A 1 107 ? -14.940 10.179 13.780 1.00 97.06 107 ALA A N 1
ATOM 836 C CA . ALA A 1 107 ? -14.399 10.987 14.867 1.00 97.06 107 ALA A CA 1
ATOM 837 C C . ALA A 1 107 ? -12.941 10.646 15.234 1.00 97.06 107 ALA A C 1
ATOM 839 O O . ALA A 1 107 ? -12.398 11.263 16.150 1.00 97.06 107 ALA A O 1
ATOM 840 N N . VAL A 1 108 ? -12.299 9.688 14.553 1.00 97.50 108 VAL A N 1
ATOM 841 C CA . VAL A 1 108 ? -10.908 9.282 14.813 1.00 97.50 108 VAL A CA 1
ATOM 842 C C . VAL A 1 108 ? -9.946 10.468 14.710 1.00 97.50 108 VAL A C 1
ATOM 844 O O . VAL A 1 108 ? -10.006 11.236 13.758 1.00 97.50 108 VAL A O 1
ATOM 847 N N . THR A 1 109 ? -9.053 10.614 15.686 1.00 96.88 109 THR A N 1
ATOM 848 C CA . THR A 1 109 ? -8.079 11.721 15.756 1.00 96.88 109 THR A CA 1
ATOM 849 C C . THR A 1 109 ? -6.636 11.263 15.583 1.00 96.88 109 THR A C 1
ATOM 851 O O . THR A 1 109 ? -5.733 12.088 15.521 1.00 96.88 109 THR A O 1
ATOM 854 N N . GLU A 1 110 ? -6.401 9.952 15.548 1.00 93.75 110 GLU A N 1
ATOM 855 C CA . GLU A 1 110 ? -5.062 9.375 15.520 1.00 93.75 110 GLU A CA 1
ATOM 856 C C . GLU A 1 110 ? -4.952 8.277 14.466 1.00 93.75 110 GLU A C 1
ATOM 858 O O . GLU A 1 110 ? -5.869 7.478 14.255 1.00 93.75 110 GLU A O 1
ATOM 863 N N . GLN A 1 111 ? -3.775 8.215 13.853 1.00 93.50 111 GLN A N 1
ATOM 864 C CA . GLN A 1 111 ? -3.348 7.129 12.987 1.00 93.50 111 GLN A CA 1
ATOM 865 C C . GLN A 1 111 ? -1.992 6.604 13.459 1.00 93.50 111 GLN A C 1
ATOM 867 O O . GLN A 1 111 ? -1.153 7.357 13.953 1.00 93.50 111 GLN A O 1
ATOM 872 N N . SER A 1 112 ? -1.769 5.308 13.287 1.00 92.81 112 SER A N 1
ATOM 873 C CA . SER A 1 112 ? -0.504 4.639 13.575 1.00 92.81 112 SER A CA 1
ATOM 874 C C . SER A 1 112 ? 0.235 4.341 12.277 1.00 92.81 112 SER A C 1
ATOM 876 O O . SER A 1 112 ? -0.315 3.665 11.404 1.00 92.81 112 SER A O 1
ATOM 878 N N . GLY A 1 113 ? 1.486 4.784 12.162 1.00 93.62 113 GLY A N 1
ATOM 879 C CA . GLY A 1 113 ? 2.377 4.333 11.095 1.00 93.62 113 GLY A CA 1
ATOM 880 C C . GLY A 1 113 ? 2.650 2.836 11.218 1.00 93.62 113 GLY A C 1
ATOM 881 O O . GLY A 1 113 ? 2.974 2.351 12.299 1.00 93.62 113 GLY A O 1
ATOM 882 N N . LEU A 1 114 ? 2.490 2.103 10.118 1.00 95.94 114 LEU A N 1
ATOM 883 C CA . LEU A 1 114 ? 2.774 0.672 10.036 1.00 95.94 114 LEU A CA 1
ATOM 884 C C . LEU A 1 114 ? 4.108 0.396 9.351 1.00 95.94 114 LEU A C 1
ATOM 886 O O . LEU A 1 114 ? 4.833 -0.494 9.784 1.00 95.94 114 LEU A O 1
ATOM 890 N N . MET A 1 115 ? 4.414 1.125 8.278 1.00 95.56 115 MET A N 1
ATOM 891 C CA . MET A 1 115 ? 5.627 0.938 7.485 1.00 95.56 115 MET A CA 1
ATOM 892 C C . MET A 1 115 ? 5.969 2.222 6.733 1.00 95.56 115 MET A C 1
ATOM 894 O O . MET A 1 115 ? 5.114 2.775 6.042 1.00 95.56 115 MET A O 1
ATOM 898 N N . GLU A 1 116 ? 7.219 2.659 6.823 1.00 95.38 116 GLU A N 1
ATOM 899 C CA . GLU A 1 116 ? 7.764 3.713 5.964 1.00 95.38 116 GLU A CA 1
ATOM 900 C C . GLU A 1 116 ? 8.212 3.111 4.626 1.00 95.38 116 GLU A C 1
ATOM 902 O O . GLU A 1 116 ? 8.785 2.020 4.566 1.00 95.38 116 GLU A O 1
ATOM 907 N N . LEU A 1 117 ? 7.929 3.814 3.533 1.00 95.69 117 LEU A N 1
ATOM 908 C CA . LEU A 1 117 ? 8.214 3.393 2.160 1.00 95.69 117 LEU A CA 1
ATOM 909 C C . LEU A 1 117 ? 9.112 4.425 1.466 1.00 95.69 117 LEU A C 1
ATOM 911 O O . LEU A 1 117 ? 8.870 4.831 0.329 1.00 95.69 117 LEU A O 1
ATOM 915 N N . ASP A 1 118 ? 10.168 4.840 2.160 1.00 90.44 118 ASP A N 1
ATOM 916 C CA . ASP A 1 118 ? 11.120 5.850 1.704 1.00 90.44 118 ASP A CA 1
ATOM 917 C C . ASP A 1 118 ? 11.676 5.573 0.307 1.00 90.44 118 ASP A C 1
ATOM 919 O O . ASP A 1 118 ? 12.079 4.459 -0.044 1.00 90.44 118 ASP A O 1
ATOM 923 N N . GLY A 1 119 ? 11.709 6.626 -0.511 1.00 92.62 119 GLY A N 1
ATOM 924 C CA . GLY A 1 119 ? 12.200 6.552 -1.886 1.00 92.62 119 GLY A CA 1
ATOM 925 C C . GLY A 1 119 ? 11.307 5.745 -2.834 1.00 92.62 119 GLY A C 1
ATOM 926 O O . GLY A 1 119 ? 11.714 5.507 -3.976 1.00 92.62 119 GLY A O 1
ATOM 927 N N . ARG A 1 120 ? 10.110 5.342 -2.390 1.00 94.88 120 ARG A N 1
ATOM 928 C CA . ARG A 1 120 ? 9.105 4.667 -3.211 1.00 94.88 120 ARG A CA 1
ATOM 929 C C . ARG A 1 120 ? 7.945 5.607 -3.531 1.00 94.88 120 ARG A C 1
ATOM 931 O O . ARG A 1 120 ? 7.535 6.416 -2.706 1.00 94.88 120 ARG A O 1
ATOM 938 N N . MET A 1 121 ? 7.389 5.454 -4.726 1.00 95.12 121 MET A N 1
ATOM 939 C CA . MET A 1 121 ? 6.018 5.855 -5.026 1.00 95.12 121 MET A CA 1
ATOM 940 C C . MET A 1 121 ? 5.121 4.665 -4.702 1.00 95.12 121 MET A C 1
ATOM 942 O O . MET A 1 121 ? 5.373 3.557 -5.179 1.00 95.12 121 MET A O 1
ATOM 946 N N . ALA A 1 122 ? 4.119 4.866 -3.858 1.00 96.00 122 ALA A N 1
ATOM 947 C CA . ALA A 1 122 ? 3.240 3.816 -3.378 1.00 96.00 122 ALA A CA 1
ATOM 948 C C . ALA A 1 122 ? 1.841 3.975 -3.974 1.00 96.00 122 ALA A C 1
ATOM 950 O O . ALA A 1 122 ? 1.263 5.061 -3.960 1.00 96.00 122 ALA A O 1
ATOM 951 N N . TYR A 1 123 ? 1.307 2.882 -4.519 1.00 96.81 123 TYR A N 1
ATOM 952 C CA . TYR A 1 123 ? 0.088 2.929 -5.326 1.00 96.81 123 TYR A CA 1
ATOM 953 C C . TYR A 1 123 ? -1.080 2.234 -4.649 1.00 96.81 123 TYR A C 1
ATOM 955 O O . TYR A 1 123 ? -2.131 2.837 -4.465 1.00 96.81 123 TYR A O 1
ATOM 963 N N . SER A 1 124 ? -0.904 0.973 -4.262 1.00 98.25 124 SER A N 1
ATOM 964 C CA . SER A 1 124 ? -1.960 0.200 -3.615 1.00 98.25 124 SER A CA 1
ATOM 965 C C . SER A 1 124 ? -1.396 -0.924 -2.759 1.00 98.25 124 SER A C 1
ATOM 967 O O . SER A 1 124 ? -0.191 -1.204 -2.748 1.00 98.25 124 SER A O 1
ATOM 969 N N . PHE A 1 125 ? -2.306 -1.577 -2.047 1.00 98.69 125 PHE A N 1
ATOM 970 C CA . PHE A 1 125 ? -2.056 -2.838 -1.384 1.00 98.69 125 PHE A CA 1
ATOM 971 C C . PHE A 1 125 ? -3.299 -3.726 -1.462 1.00 98.69 125 PHE A C 1
ATOM 973 O O . PHE A 1 125 ? -4.409 -3.241 -1.685 1.00 98.69 125 PHE A O 1
ATOM 980 N N . CYS A 1 126 ? -3.138 -5.022 -1.216 1.00 98.56 126 CYS A N 1
ATOM 981 C CA . CYS A 1 126 ? -4.266 -5.906 -0.947 1.00 98.56 126 CYS A CA 1
ATOM 982 C C . CYS A 1 126 ? -3.918 -6.927 0.136 1.00 98.56 126 CYS A C 1
ATOM 984 O O . CYS A 1 126 ? -2.787 -7.413 0.221 1.00 98.56 126 CYS A O 1
ATOM 986 N N . PHE A 1 127 ? -4.905 -7.263 0.960 1.00 98.44 127 PHE A N 1
ATOM 987 C CA . PHE A 1 127 ? -4.777 -8.322 1.954 1.00 98.44 127 PHE A CA 1
ATOM 988 C C . PHE A 1 127 ? -4.848 -9.694 1.282 1.00 98.44 127 PHE A C 1
ATOM 990 O O . PHE A 1 127 ? -5.596 -9.887 0.321 1.00 98.44 127 PHE A O 1
ATOM 997 N N . ASP A 1 128 ? -4.075 -10.644 1.798 1.00 98.19 128 ASP A N 1
ATOM 998 C CA . ASP A 1 128 ? -4.201 -12.050 1.426 1.00 98.19 128 ASP A CA 1
ATOM 999 C C . ASP A 1 128 ? -5.601 -12.589 1.791 1.00 98.19 128 ASP A C 1
ATOM 1001 O O . ASP A 1 128 ? -6.152 -12.195 2.825 1.00 98.19 128 ASP A O 1
ATOM 1005 N N . PRO A 1 129 ? -6.199 -13.506 1.007 1.00 97.75 129 PRO A N 1
ATOM 1006 C CA . PRO A 1 129 ? -7.480 -14.110 1.367 1.00 97.75 129 PRO A CA 1
ATOM 1007 C C . PRO A 1 129 ? -7.463 -14.827 2.727 1.00 97.75 129 PRO A C 1
ATOM 1009 O O . PRO A 1 129 ? -8.504 -14.893 3.379 1.00 97.75 129 PRO A O 1
ATOM 1012 N N . ASP A 1 130 ? -6.300 -15.320 3.176 1.00 96.56 130 ASP A N 1
ATOM 1013 C CA . ASP A 1 130 ? -6.104 -15.934 4.497 1.00 96.56 130 ASP A CA 1
ATOM 1014 C C . ASP A 1 130 ? -5.419 -14.982 5.507 1.00 96.56 130 ASP A C 1
ATOM 1016 O O . ASP A 1 130 ? -4.766 -15.424 6.457 1.00 96.56 130 ASP A O 1
ATOM 1020 N N . TYR A 1 131 ? -5.572 -13.659 5.328 1.00 97.12 131 TYR A N 1
ATOM 1021 C CA . TYR A 1 131 ? -4.926 -12.619 6.147 1.00 97.12 131 TYR A CA 1
ATOM 1022 C C . TYR A 1 131 ? -5.085 -12.832 7.655 1.00 97.12 131 TYR A C 1
ATOM 1024 O O . TYR A 1 131 ? -4.128 -12.670 8.408 1.00 97.12 131 TYR A O 1
ATOM 1032 N N . ALA A 1 132 ? -6.266 -13.258 8.113 1.00 93.75 132 ALA A N 1
ATOM 1033 C CA . ALA A 1 132 ? -6.521 -13.497 9.535 1.00 93.75 132 ALA A CA 1
ATOM 1034 C C . ALA A 1 132 ? -5.603 -14.574 10.147 1.00 93.75 132 ALA A C 1
ATOM 1036 O O . ALA A 1 132 ? -5.432 -14.620 11.365 1.00 93.75 132 ALA A O 1
ATOM 1037 N N . ARG A 1 133 ? -5.030 -15.452 9.316 1.00 94.94 133 ARG A N 1
ATOM 1038 C CA . ARG A 1 133 ? -4.157 -16.554 9.731 1.00 94.94 133 ARG A CA 1
ATOM 1039 C C . ARG A 1 133 ? -2.688 -16.286 9.422 1.00 94.94 133 ARG A C 1
ATOM 1041 O O . ARG A 1 133 ? -1.841 -16.709 10.203 1.00 94.94 133 ARG A O 1
ATOM 1048 N N . ASN A 1 134 ? -2.380 -15.609 8.313 1.00 96.12 134 ASN A N 1
ATOM 1049 C CA . ASN A 1 134 ? -1.000 -15.410 7.848 1.00 96.12 134 ASN A CA 1
ATOM 1050 C C . ASN A 1 134 ? -0.469 -13.970 7.990 1.00 96.12 134 ASN A C 1
ATOM 1052 O O . ASN A 1 134 ? 0.741 -13.761 7.893 1.00 96.12 134 ASN A O 1
ATOM 1056 N N . GLY A 1 135 ? -1.339 -12.981 8.209 1.00 96.62 135 GLY A N 1
ATOM 1057 C CA . GLY A 1 135 ? -0.980 -11.562 8.273 1.00 96.62 135 GLY A CA 1
ATOM 1058 C C . GLY A 1 135 ? -0.402 -11.001 6.969 1.00 96.62 135 GLY A C 1
ATOM 1059 O O . GLY A 1 135 ? 0.257 -9.968 6.988 1.00 96.62 135 GLY A O 1
ATOM 1060 N N . HIS A 1 136 ? -0.564 -11.677 5.832 1.00 98.38 136 HIS A N 1
ATOM 1061 C CA . HIS A 1 136 ? 0.089 -11.293 4.585 1.00 98.38 136 HIS A CA 1
ATOM 1062 C C . HIS A 1 136 ? -0.593 -10.102 3.906 1.00 98.38 136 HIS A C 1
ATOM 1064 O O . HIS A 1 136 ? -1.797 -10.099 3.648 1.00 98.38 136 HIS A O 1
ATOM 1070 N N . LEU A 1 137 ? 0.218 -9.105 3.559 1.00 98.62 137 LEU A N 1
ATOM 1071 C CA . LEU A 1 137 ? -0.194 -7.908 2.835 1.00 98.62 137 LEU A CA 1
ATOM 1072 C C . LEU A 1 137 ? 0.691 -7.739 1.604 1.00 98.62 137 LEU A C 1
ATOM 1074 O O . LEU A 1 137 ? 1.916 -7.780 1.717 1.00 98.62 137 LEU A O 1
ATOM 1078 N N . TYR A 1 138 ? 0.081 -7.540 0.442 1.00 98.81 138 TYR A N 1
ATOM 1079 C CA . TYR A 1 138 ? 0.787 -7.333 -0.819 1.00 98.81 138 TYR A CA 1
ATOM 1080 C C . TYR A 1 138 ? 0.816 -5.849 -1.143 1.00 98.81 138 TYR A C 1
ATOM 1082 O O . TYR A 1 138 ? -0.2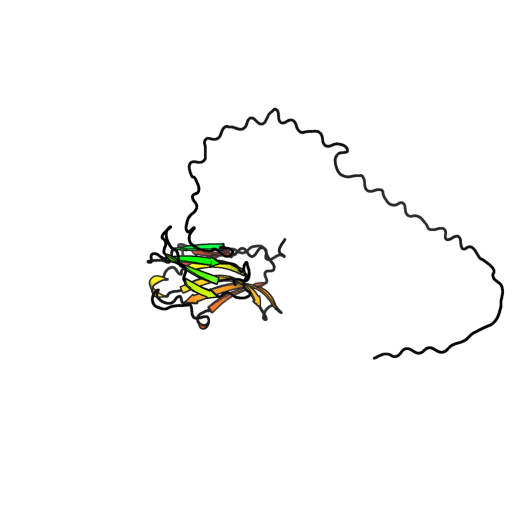02 -5.180 -1.001 1.00 98.81 138 TYR A O 1
ATOM 1090 N N . LEU A 1 139 ? 1.965 -5.345 -1.579 1.00 98.69 139 LEU A N 1
ATOM 1091 C CA . LEU A 1 139 ? 2.219 -3.936 -1.865 1.00 98.69 139 LEU A CA 1
ATOM 1092 C C . LEU A 1 139 ? 2.569 -3.764 -3.342 1.00 98.69 139 LEU A C 1
ATOM 1094 O O . LEU A 1 139 ? 3.327 -4.568 -3.887 1.00 98.69 139 LEU A O 1
ATOM 1098 N N . PHE A 1 140 ? 2.078 -2.692 -3.965 1.00 98.56 140 PHE A N 1
ATOM 1099 C CA . PHE A 1 140 ? 2.551 -2.232 -5.269 1.00 98.56 140 PHE A CA 1
ATOM 1100 C C . PHE A 1 140 ? 3.243 -0.880 -5.107 1.00 98.56 140 PHE A C 1
ATOM 1102 O O . PHE A 1 140 ? 2.628 0.107 -4.693 1.00 98.56 140 PHE A O 1
ATOM 1109 N N . THR A 1 141 ? 4.521 -0.824 -5.481 1.00 97.94 141 THR A N 1
ATOM 1110 C CA . THR A 1 141 ? 5.341 0.392 -5.407 1.00 97.94 141 THR A CA 1
ATOM 1111 C C . THR A 1 141 ? 6.205 0.562 -6.656 1.00 97.94 141 THR A C 1
ATOM 1113 O O . THR A 1 141 ? 6.544 -0.427 -7.296 1.00 97.94 141 THR A O 1
ATOM 1116 N N . ASN A 1 142 ? 6.599 1.792 -6.987 1.00 97.19 142 ASN A N 1
ATOM 1117 C CA . ASN A 1 142 ? 7.674 2.083 -7.938 1.00 97.19 142 ASN A CA 1
ATOM 1118 C C . ASN A 1 142 ? 8.862 2.694 -7.193 1.00 97.19 142 ASN A C 1
ATOM 1120 O O . ASN A 1 142 ? 8.688 3.558 -6.334 1.00 97.19 142 ASN A O 1
ATOM 1124 N N . LEU A 1 143 ? 10.073 2.234 -7.489 1.00 96.62 143 LEU A N 1
ATOM 1125 C CA . LEU A 1 143 ? 11.291 2.682 -6.820 1.00 96.62 143 LEU A CA 1
ATOM 1126 C C . LEU A 1 143 ? 12.518 2.526 -7.718 1.00 96.62 143 LEU A C 1
ATOM 1128 O O . LEU A 1 143 ? 12.495 1.817 -8.723 1.00 96.62 143 LEU A O 1
ATOM 1132 N N . ARG A 1 144 ? 13.619 3.188 -7.349 1.00 96.38 144 ARG A N 1
ATOM 1133 C CA . ARG A 1 144 ? 14.902 3.005 -8.040 1.00 96.38 144 ARG A CA 1
ATOM 1134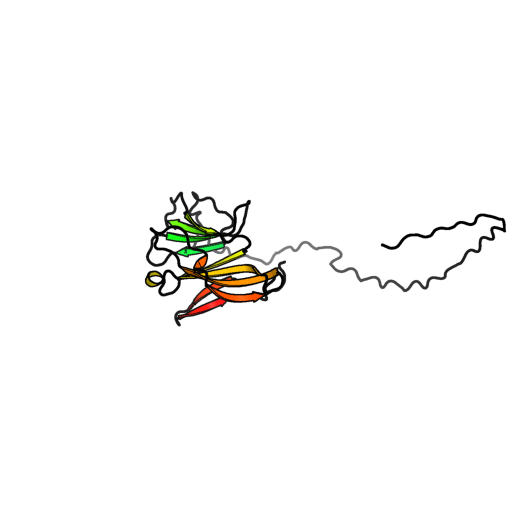 C C . ARG A 1 144 ? 15.594 1.746 -7.547 1.00 96.38 144 ARG A C 1
ATOM 1136 O O . ARG A 1 144 ? 15.830 1.603 -6.351 1.00 96.38 144 ARG A O 1
ATOM 1143 N N . LEU A 1 145 ? 15.967 0.860 -8.467 1.00 96.25 145 LEU A N 1
ATOM 1144 C CA . LEU A 1 145 ? 16.580 -0.423 -8.129 1.00 96.25 145 LEU A CA 1
ATOM 1145 C C . LEU A 1 145 ? 17.927 -0.614 -8.823 1.00 96.25 145 LEU A C 1
ATOM 1147 O O . LEU A 1 145 ? 18.060 -0.451 -10.036 1.00 96.25 145 LEU A O 1
ATOM 1151 N N . ALA A 1 146 ? 18.928 -1.051 -8.056 1.00 95.69 146 ALA A N 1
ATOM 1152 C CA . ALA A 1 146 ? 20.280 -1.297 -8.560 1.00 95.69 146 ALA A CA 1
ATOM 1153 C C . ALA A 1 146 ? 20.320 -2.353 -9.679 1.00 95.69 146 ALA A C 1
ATOM 1155 O O . ALA A 1 146 ? 21.088 -2.211 -10.627 1.00 95.69 146 ALA A O 1
ATOM 1156 N N . ARG A 1 147 ? 19.450 -3.375 -9.617 1.00 94.88 147 ARG A N 1
ATOM 1157 C CA . ARG A 1 147 ? 19.359 -4.425 -10.648 1.00 94.88 147 ARG A CA 1
ATOM 1158 C C . ARG A 1 147 ? 18.942 -3.903 -12.031 1.00 94.88 147 ARG A C 1
ATOM 1160 O O . ARG A 1 147 ? 19.194 -4.577 -13.020 1.00 94.88 147 ARG A O 1
ATOM 1167 N N . PHE A 1 148 ? 18.339 -2.715 -12.078 1.00 95.25 148 PHE A N 1
ATOM 1168 C CA . PHE A 1 148 ? 17.967 -1.990 -13.295 1.00 95.25 148 PHE A CA 1
ATOM 1169 C C . PHE A 1 148 ? 18.871 -0.759 -13.493 1.00 95.25 148 PHE A C 1
ATOM 1171 O O . PHE A 1 148 ? 18.432 0.300 -13.933 1.00 95.25 148 PHE A O 1
ATOM 1178 N N . GLY A 1 149 ? 20.137 -0.844 -13.061 1.00 96.12 149 GLY A N 1
ATOM 1179 C CA . GLY A 1 149 ? 21.117 0.240 -13.185 1.00 96.12 149 GLY A CA 1
ATOM 1180 C C . GLY A 1 149 ? 20.768 1.505 -12.392 1.00 96.12 149 GLY A C 1
ATOM 1181 O O . GLY A 1 149 ? 21.207 2.593 -12.754 1.00 96.12 149 GLY A O 1
ATOM 1182 N N . GLY A 1 150 ? 19.944 1.391 -11.344 1.00 95.81 150 GLY A N 1
ATOM 1183 C CA . GLY A 1 150 ? 19.393 2.538 -10.614 1.00 95.81 150 GLY A CA 1
ATOM 1184 C C . GLY A 1 150 ? 18.174 3.181 -11.290 1.00 95.81 150 GLY A C 1
ATOM 1185 O O . GLY A 1 150 ? 17.713 4.234 -10.845 1.00 95.81 150 GLY A O 1
ATOM 1186 N N . GLY A 1 151 ? 17.646 2.566 -12.351 1.00 95.19 151 GLY A N 1
ATOM 1187 C CA . GLY A 1 151 ? 16.406 2.959 -13.013 1.00 95.19 151 GLY A CA 1
ATOM 1188 C C . GLY A 1 151 ? 15.165 2.727 -12.148 1.00 95.19 151 GLY A C 1
ATOM 1189 O O . GLY A 1 151 ? 15.193 1.950 -11.190 1.00 95.19 151 GLY A O 1
ATOM 1190 N N . LYS A 1 152 ? 14.079 3.432 -12.494 1.00 96.06 152 LYS A N 1
ATOM 1191 C CA . LYS A 1 152 ? 12.748 3.235 -11.906 1.00 96.06 152 LYS A CA 1
ATOM 1192 C C . LYS A 1 152 ? 12.180 1.880 -12.334 1.00 96.06 152 LYS A C 1
ATOM 1194 O O . LYS A 1 152 ? 12.310 1.480 -13.493 1.00 96.06 152 LYS A O 1
ATOM 1199 N N . ALA A 1 153 ? 11.547 1.198 -11.396 1.00 97.12 153 ALA A N 1
ATOM 1200 C CA . ALA A 1 153 ? 10.920 -0.088 -11.618 1.00 97.12 153 ALA A CA 1
ATOM 1201 C C . ALA A 1 153 ? 9.734 -0.270 -10.683 1.00 97.12 153 ALA A C 1
ATOM 1203 O O . ALA A 1 153 ? 9.776 0.155 -9.526 1.00 97.12 153 ALA A O 1
ATOM 1204 N N . ASN A 1 154 ? 8.715 -0.961 -11.178 1.00 97.88 154 ASN A N 1
ATOM 1205 C CA . ASN A 1 154 ? 7.627 -1.443 -10.350 1.00 97.88 154 ASN A CA 1
ATOM 1206 C C . ASN A 1 154 ? 8.092 -2.657 -9.550 1.00 97.88 154 ASN A C 1
ATOM 1208 O O . ASN A 1 154 ? 8.873 -3.483 -10.029 1.00 97.88 154 ASN A O 1
ATOM 1212 N N . ARG A 1 155 ? 7.584 -2.762 -8.328 1.00 98.31 155 ARG A N 1
ATOM 1213 C CA . ARG A 1 155 ? 7.777 -3.874 -7.409 1.00 98.31 155 ARG A CA 1
ATOM 1214 C C . ARG A 1 155 ? 6.433 -4.252 -6.813 1.00 98.31 155 ARG A C 1
ATOM 1216 O O . ARG A 1 155 ? 5.781 -3.432 -6.163 1.00 98.31 155 ARG A O 1
ATOM 1223 N N . VAL A 1 156 ? 6.098 -5.526 -6.970 1.00 98.69 156 VAL A N 1
ATOM 1224 C CA . VAL A 1 156 ? 5.095 -6.210 -6.163 1.00 98.69 156 VAL A CA 1
ATOM 1225 C C . VAL A 1 156 ? 5.826 -7.029 -5.111 1.00 98.69 156 VAL A C 1
ATOM 1227 O O . VAL A 1 156 ? 6.667 -7.875 -5.435 1.00 98.69 156 VAL A O 1
ATOM 1230 N N . SER A 1 157 ? 5.527 -6.768 -3.846 1.00 98.69 157 SER A N 1
ATOM 1231 C CA . SER A 1 157 ? 6.101 -7.485 -2.709 1.00 98.69 157 SER A CA 1
ATOM 1232 C C . SER A 1 157 ? 5.024 -7.871 -1.705 1.00 98.69 157 SER A C 1
ATOM 1234 O O . SER A 1 157 ? 3.904 -7.372 -1.758 1.00 98.69 157 SER A O 1
ATOM 1236 N N . ARG A 1 158 ? 5.353 -8.797 -0.808 1.00 98.75 158 ARG A N 1
ATOM 1237 C CA . ARG A 1 158 ? 4.508 -9.226 0.306 1.00 98.75 158 ARG A CA 1
ATOM 1238 C C . ARG A 1 158 ? 5.237 -8.977 1.614 1.00 98.75 158 ARG A C 1
ATOM 1240 O O . ARG A 1 158 ? 6.397 -9.348 1.727 1.00 98.75 158 ARG A O 1
ATOM 1247 N N . VAL A 1 159 ? 4.553 -8.420 2.601 1.00 98.69 159 VAL A N 1
ATOM 1248 C CA . VAL A 1 159 ? 5.040 -8.248 3.978 1.00 98.69 159 VAL A CA 1
ATOM 1249 C C . VAL A 1 159 ? 4.156 -9.028 4.950 1.00 98.69 159 VAL A C 1
ATOM 1251 O O . VAL A 1 159 ? 3.073 -9.490 4.578 1.00 98.69 159 VAL A O 1
ATOM 1254 N N . VAL A 1 160 ? 4.611 -9.181 6.195 1.00 98.12 160 VAL A N 1
ATOM 1255 C CA . VAL A 1 160 ? 3.810 -9.769 7.277 1.00 98.12 160 VAL A CA 1
ATOM 1256 C C . VAL A 1 160 ? 3.414 -8.672 8.257 1.00 98.12 160 VAL A C 1
ATOM 1258 O O . VAL A 1 160 ? 4.260 -8.085 8.929 1.00 98.12 160 VAL A O 1
ATOM 1261 N N . VAL A 1 161 ? 2.116 -8.399 8.337 1.00 97.12 161 VAL A N 1
ATOM 1262 C CA . VAL A 1 161 ? 1.542 -7.451 9.287 1.00 97.12 161 VAL A CA 1
ATOM 1263 C C . VAL A 1 161 ? 1.484 -8.112 10.664 1.00 97.12 161 VAL A C 1
ATOM 1265 O O . VAL A 1 161 ? 0.937 -9.214 10.785 1.00 97.12 161 VAL A O 1
ATOM 1268 N N . PRO A 1 162 ? 2.041 -7.486 11.717 1.00 91.94 162 PRO A N 1
ATOM 1269 C CA . PRO A 1 162 ? 1.904 -8.020 13.061 1.00 91.94 162 PRO A CA 1
ATOM 1270 C C . PRO A 1 162 ? 0.437 -7.940 13.516 1.00 91.94 162 PRO A C 1
ATOM 1272 O O . PRO A 1 162 ? -0.326 -7.098 13.031 1.00 91.94 162 PRO A O 1
ATOM 1275 N N . PRO A 1 163 ? 0.020 -8.760 14.498 1.00 85.50 163 PRO A N 1
ATOM 1276 C CA . PRO A 1 163 ? -1.272 -8.581 15.154 1.00 85.50 163 PRO A CA 1
ATOM 1277 C C . PRO A 1 163 ? -1.454 -7.130 15.621 1.00 85.50 163 PRO A C 1
ATOM 1279 O O . PRO A 1 163 ? -0.474 -6.459 15.923 1.00 85.50 163 PRO A O 1
ATOM 1282 N N . ALA A 1 164 ? -2.691 -6.641 15.750 1.00 75.50 164 ALA A N 1
ATOM 1283 C CA . ALA A 1 164 ? -2.953 -5.234 16.089 1.00 75.50 164 ALA A CA 1
ATOM 1284 C C . ALA A 1 164 ? -2.277 -4.745 17.391 1.00 75.50 164 ALA A C 1
ATOM 1286 O O . ALA A 1 164 ? -2.003 -3.558 17.532 1.00 75.50 164 ALA A O 1
ATOM 1287 N N . SER A 1 165 ? -1.971 -5.650 18.326 1.00 70.44 165 SER A N 1
ATOM 1288 C CA . SER A 1 165 ? -1.201 -5.367 19.546 1.00 70.44 165 SER A CA 1
ATOM 1289 C C . SER A 1 165 ? 0.317 -5.239 19.332 1.00 70.44 165 SER A C 1
ATOM 1291 O O . SER A 1 165 ? 1.034 -4.925 20.275 1.00 70.44 165 SER A O 1
ATOM 1293 N N . GLY A 1 166 ? 0.817 -5.570 18.141 1.00 61.34 166 GLY A N 1
ATOM 1294 C CA . GLY A 1 166 ? 2.206 -5.932 17.851 1.00 61.34 166 GLY A CA 1
ATOM 1295 C C . GLY A 1 166 ? 3.060 -4.872 17.150 1.00 61.34 166 GLY A C 1
ATOM 1296 O O . GLY A 1 166 ? 4.201 -5.173 16.822 1.00 61.34 166 GLY A O 1
ATOM 1297 N N . GLY A 1 167 ? 2.566 -3.646 16.954 1.00 80.31 167 GLY A N 1
ATOM 1298 C CA . GLY A 1 167 ? 3.386 -2.524 16.472 1.00 80.31 167 GLY A CA 1
ATOM 1299 C C . GLY A 1 167 ? 3.537 -2.434 14.947 1.00 80.31 167 GLY A C 1
ATOM 1300 O O . GLY A 1 167 ? 2.570 -2.635 14.214 1.00 80.31 167 GLY A O 1
ATOM 1301 N N . THR A 1 168 ? 4.730 -2.051 14.484 1.00 93.12 168 THR A N 1
ATOM 1302 C CA . THR A 1 168 ? 5.070 -1.770 13.077 1.00 93.12 168 THR A CA 1
ATOM 1303 C C . THR A 1 168 ? 5.448 -3.034 12.301 1.00 93.12 168 THR A C 1
ATOM 1305 O O . THR A 1 168 ? 5.906 -4.023 12.870 1.00 93.12 168 THR A O 1
ATOM 1308 N N . ILE A 1 169 ? 5.278 -3.003 10.979 1.00 96.62 169 ILE A N 1
ATOM 1309 C CA . ILE A 1 169 ? 5.700 -4.076 10.073 1.00 96.62 169 ILE A CA 1
ATOM 1310 C C . ILE A 1 169 ? 7.229 -4.144 10.071 1.00 96.62 169 ILE A C 1
ATOM 1312 O O . ILE A 1 169 ? 7.892 -3.140 9.816 1.00 96.62 169 ILE A O 1
ATOM 1316 N N . ASP A 1 170 ? 7.789 -5.329 10.324 1.00 95.12 170 ASP A N 1
ATOM 1317 C CA . ASP A 1 170 ? 9.229 -5.565 10.201 1.00 95.12 170 ASP A CA 1
ATOM 1318 C C . ASP A 1 170 ? 9.622 -5.584 8.709 1.00 95.12 170 ASP A C 1
ATOM 1320 O O . ASP A 1 170 ? 9.166 -6.474 7.975 1.00 95.12 170 ASP A O 1
ATOM 1324 N N . PRO A 1 171 ? 10.480 -4.653 8.239 1.00 94.00 171 PRO A N 1
ATOM 1325 C CA . PRO A 1 171 ? 10.917 -4.604 6.845 1.00 94.00 171 PRO A CA 1
ATOM 1326 C C . PRO A 1 171 ? 11.605 -5.889 6.373 1.00 94.00 171 PRO A C 1
ATOM 1328 O O . PRO A 1 171 ? 11.578 -6.196 5.184 1.00 94.00 171 PRO A O 1
ATOM 1331 N N . ASN A 1 172 ? 12.176 -6.681 7.287 1.00 96.62 172 ASN A N 1
ATOM 1332 C CA . ASN A 1 172 ? 12.816 -7.954 6.948 1.00 96.62 172 ASN A CA 1
ATOM 1333 C C . ASN A 1 172 ? 11.814 -9.032 6.503 1.00 96.62 172 ASN A C 1
ATOM 1335 O O . ASN A 1 172 ? 12.219 -10.061 5.965 1.00 96.62 172 ASN A O 1
ATOM 1339 N N . THR A 1 173 ? 10.511 -8.809 6.706 1.00 97.69 173 THR A N 1
ATOM 1340 C CA . THR A 1 173 ? 9.452 -9.699 6.208 1.00 97.69 173 THR A CA 1
ATOM 1341 C C . THR A 1 173 ? 9.095 -9.442 4.745 1.00 97.69 173 THR A C 1
ATOM 1343 O O . THR A 1 173 ? 8.349 -10.235 4.165 1.00 97.69 173 THR A O 1
ATOM 1346 N N . GLU A 1 174 ? 9.607 -8.361 4.139 1.00 98.25 174 GLU A N 1
ATOM 1347 C CA . GLU A 1 174 ? 9.329 -8.030 2.745 1.00 98.25 174 GLU A CA 1
ATOM 1348 C C . GLU A 1 174 ? 9.933 -9.077 1.801 1.00 98.25 174 GLU A C 1
ATOM 1350 O O . GLU A 1 174 ? 11.144 -9.167 1.602 1.00 98.25 174 GLU A O 1
ATOM 1355 N N . GLN A 1 175 ? 9.061 -9.846 1.156 1.00 98.62 175 GLN A N 1
ATOM 1356 C CA . GLN A 1 175 ? 9.401 -10.764 0.085 1.00 98.62 175 GLN A CA 1
ATOM 1357 C C . GLN A 1 175 ? 8.999 -10.158 -1.260 1.00 98.62 175 GLN A C 1
ATOM 1359 O O . GLN A 1 175 ? 7.820 -9.945 -1.536 1.00 98.62 175 GLN A O 1
ATOM 1364 N N . VAL A 1 176 ? 9.978 -9.931 -2.133 1.00 98.50 176 VAL A N 1
ATOM 1365 C CA . VAL A 1 176 ? 9.730 -9.523 -3.521 1.00 98.50 176 VAL A CA 1
ATOM 1366 C C . VAL A 1 176 ? 9.094 -10.680 -4.296 1.00 98.50 176 VAL A C 1
ATOM 1368 O O . VAL A 1 176 ? 9.587 -11.806 -4.251 1.00 98.50 176 VAL A O 1
ATOM 1371 N N . ILE A 1 177 ? 8.008 -10.392 -5.014 1.00 98.19 177 ILE A N 1
ATOM 1372 C CA . ILE A 1 177 ? 7.293 -11.357 -5.862 1.00 98.19 177 ILE A CA 1
ATOM 1373 C C . ILE A 1 177 ? 7.618 -11.105 -7.330 1.00 98.19 177 ILE A C 1
ATOM 1375 O O . ILE A 1 177 ? 7.967 -12.032 -8.058 1.00 98.19 177 ILE A O 1
ATOM 1379 N N . LEU A 1 178 ? 7.508 -9.849 -7.762 1.00 97.75 178 LEU A N 1
ATOM 1380 C CA . LEU A 1 178 ? 7.689 -9.461 -9.154 1.00 97.75 178 LEU A CA 1
ATOM 1381 C C . LEU A 1 178 ? 8.262 -8.049 -9.238 1.00 97.75 178 LEU A C 1
ATOM 1383 O O . LEU A 1 178 ? 7.862 -7.163 -8.486 1.00 97.75 178 LEU A O 1
ATOM 1387 N N . GLU A 1 179 ? 9.175 -7.838 -10.182 1.00 97.94 179 GLU A N 1
ATOM 1388 C CA . GLU A 1 179 ? 9.717 -6.520 -10.501 1.00 97.94 179 GLU A CA 1
ATOM 1389 C C . GLU A 1 179 ? 9.958 -6.386 -11.999 1.00 97.94 179 GLU A C 1
ATOM 1391 O O . GLU A 1 179 ? 10.431 -7.332 -12.637 1.00 97.94 179 GLU A O 1
ATOM 1396 N N . TRP A 1 180 ? 9.692 -5.200 -12.536 1.00 97.31 180 TRP A N 1
ATOM 1397 C CA . TRP A 1 180 ? 9.949 -4.860 -13.932 1.00 97.31 180 TRP A CA 1
ATOM 1398 C C . TRP A 1 180 ? 10.249 -3.371 -14.076 1.00 97.31 180 TRP A C 1
ATOM 1400 O O . TRP A 1 180 ? 9.768 -2.553 -13.292 1.00 97.31 180 TRP A O 1
ATOM 1410 N N . GLU A 1 181 ? 11.060 -3.019 -15.073 1.00 96.25 181 GLU A N 1
ATOM 1411 C CA . GLU A 1 181 ? 11.339 -1.617 -15.386 1.00 96.25 181 GLU A CA 1
ATOM 1412 C C . GLU A 1 181 ? 10.048 -0.886 -15.759 1.00 96.25 181 GLU A C 1
ATOM 1414 O O . GLU A 1 181 ? 9.233 -1.396 -16.526 1.00 96.25 181 GLU A O 1
ATOM 1419 N N . SER A 1 182 ? 9.870 0.311 -15.207 1.00 95.69 182 SER A N 1
ATOM 1420 C CA . SER A 1 182 ? 8.723 1.170 -15.492 1.00 95.69 182 SER A CA 1
ATOM 1421 C C . SER A 1 182 ? 9.082 2.608 -15.155 1.00 95.69 182 SER A C 1
ATOM 1423 O O . SER A 1 182 ? 9.589 2.889 -14.063 1.00 95.69 182 SER A O 1
ATOM 1425 N N . ARG A 1 183 ? 8.881 3.520 -16.108 1.00 93.12 183 ARG A N 1
ATOM 1426 C CA . ARG A 1 183 ? 9.288 4.930 -16.000 1.00 93.12 183 ARG A CA 1
ATOM 1427 C C . ARG A 1 183 ? 8.119 5.886 -15.764 1.00 93.12 183 ARG A C 1
ATOM 1429 O O . ARG A 1 183 ? 8.359 7.092 -15.810 1.00 93.12 183 ARG A O 1
ATOM 1436 N N . GLY A 1 184 ? 6.933 5.345 -15.513 1.00 89.44 184 GLY A N 1
ATOM 1437 C CA . GLY A 1 184 ? 5.663 6.054 -15.495 1.00 89.44 184 GLY A CA 1
ATOM 1438 C C . GLY A 1 184 ? 4.547 5.166 -16.024 1.00 89.44 184 GLY A C 1
ATOM 1439 O O . GLY A 1 184 ? 4.790 4.023 -16.410 1.00 89.44 184 GLY A O 1
ATOM 1440 N N . HIS A 1 185 ? 3.310 5.674 -15.995 1.00 93.94 185 HIS A N 1
ATOM 1441 C CA . HIS A 1 185 ? 2.111 4.893 -16.331 1.00 93.94 185 HIS A CA 1
ATOM 1442 C C . HIS A 1 185 ? 2.148 3.505 -15.669 1.00 93.94 185 HIS A C 1
ATOM 1444 O O . HIS A 1 185 ? 1.980 2.475 -16.314 1.00 93.94 185 HIS A O 1
ATOM 1450 N N . ASP A 1 186 ? 2.430 3.472 -14.367 1.00 95.06 186 ASP A N 1
ATOM 1451 C CA . ASP A 1 186 ? 2.800 2.232 -13.680 1.00 95.06 186 ASP A CA 1
ATOM 1452 C C . ASP A 1 186 ? 1.627 1.241 -13.543 1.00 95.06 186 ASP A C 1
ATOM 1454 O O . ASP A 1 186 ? 1.836 0.051 -13.308 1.00 95.06 186 ASP A O 1
ATOM 1458 N N . GLY A 1 187 ? 0.385 1.703 -13.717 1.00 94.44 187 GLY A N 1
ATOM 1459 C CA . GLY A 1 187 ? -0.798 0.953 -13.308 1.00 94.44 187 GLY A CA 1
ATOM 1460 C C . GLY A 1 187 ? -0.905 0.997 -11.789 1.00 94.44 187 GLY A C 1
ATOM 1461 O O . GLY A 1 187 ? -1.090 2.071 -11.223 1.00 94.44 187 GLY A O 1
ATOM 1462 N N . GLY A 1 188 ? -0.767 -0.153 -11.131 1.00 94.94 188 GLY A N 1
ATOM 1463 C CA . GLY A 1 188 ? -0.581 -0.184 -9.681 1.00 94.94 188 GLY A CA 1
ATOM 1464 C C . GLY A 1 188 ? -1.764 -0.689 -8.873 1.00 94.94 188 GLY A C 1
ATOM 1465 O O . GLY A 1 188 ? -1.785 -0.485 -7.665 1.00 94.94 188 GLY A O 1
ATOM 1466 N N . GLY A 1 189 ? -2.740 -1.345 -9.499 1.00 96.38 189 GLY A N 1
ATOM 1467 C CA . GLY A 1 189 ? -3.828 -2.034 -8.811 1.00 96.38 189 GLY A CA 1
ATOM 1468 C C . GLY A 1 189 ? -3.447 -3.466 -8.437 1.00 96.38 189 GLY A C 1
ATOM 1469 O O . GLY A 1 189 ? -2.862 -4.187 -9.247 1.00 96.38 189 GLY A O 1
ATOM 1470 N N . LEU A 1 190 ? -3.825 -3.879 -7.227 1.00 97.88 190 LEU A N 1
ATOM 1471 C CA . LEU A 1 190 ? -3.694 -5.245 -6.724 1.00 97.88 190 LEU A CA 1
ATOM 1472 C C . LEU A 1 190 ? -5.044 -5.760 -6.229 1.00 97.88 190 LEU A C 1
ATOM 1474 O O . LEU A 1 190 ? -5.753 -5.058 -5.509 1.00 97.88 190 LEU A O 1
ATOM 1478 N N . ALA A 1 191 ? -5.383 -6.999 -6.575 1.00 97.62 191 ALA A N 1
ATOM 1479 C CA . ALA A 1 191 ? -6.537 -7.684 -6.006 1.00 97.62 191 ALA A CA 1
ATOM 1480 C C . ALA A 1 191 ? -6.388 -9.201 -6.104 1.00 97.62 191 ALA A C 1
ATOM 1482 O O . ALA A 1 191 ? -5.892 -9.720 -7.102 1.00 97.62 191 ALA A O 1
ATOM 1483 N N . PHE A 1 192 ? -6.902 -9.921 -5.110 1.00 98.44 192 PHE A N 1
ATOM 1484 C CA . PHE A 1 192 ? -7.155 -11.349 -5.259 1.00 98.44 192 PHE A CA 1
ATOM 1485 C C . PHE A 1 192 ? -8.510 -11.579 -5.923 1.00 98.44 192 PHE A C 1
ATOM 1487 O O . PHE A 1 192 ? -9.536 -11.056 -5.480 1.00 98.44 192 PHE A O 1
ATOM 1494 N N . GLY A 1 193 ? -8.512 -12.373 -6.991 1.00 97.25 193 GLY A N 1
ATOM 1495 C CA . GLY A 1 193 ? -9.735 -12.862 -7.609 1.00 97.25 193 GLY A CA 1
ATOM 1496 C C . GLY A 1 193 ? -10.387 -13.961 -6.771 1.00 97.25 193 GLY A C 1
ATOM 1497 O O . GLY A 1 193 ? -9.780 -14.560 -5.883 1.00 97.25 193 GLY A O 1
ATOM 1498 N N . ARG A 1 194 ? -11.651 -14.270 -7.079 1.00 95.81 194 ARG A N 1
ATOM 1499 C CA . ARG A 1 194 ? -12.389 -15.373 -6.428 1.00 95.81 194 ARG A CA 1
ATOM 1500 C C . ARG A 1 194 ? -11.819 -16.759 -6.750 1.00 95.81 194 ARG A C 1
ATOM 1502 O O . ARG A 1 194 ? -12.167 -17.730 -6.092 1.00 95.81 194 ARG A O 1
ATOM 1509 N N . ASP A 1 195 ? -10.980 -16.837 -7.772 1.00 97.56 195 ASP A N 1
ATOM 1510 C CA . ASP A 1 195 ? -10.203 -18.007 -8.179 1.00 97.56 195 ASP A CA 1
ATOM 1511 C C . ASP A 1 195 ? -8.925 -18.207 -7.342 1.00 97.56 195 ASP A C 1
ATOM 1513 O O . ASP A 1 195 ? -8.228 -19.201 -7.527 1.00 97.56 195 ASP A O 1
ATOM 1517 N N . GLY A 1 196 ? -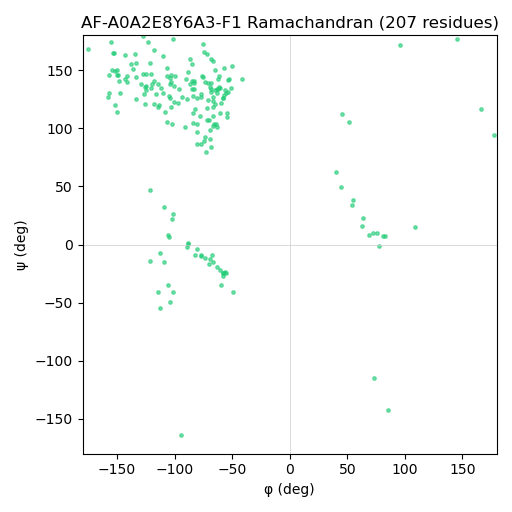8.623 -17.292 -6.415 1.00 96.06 196 GLY A N 1
ATOM 1518 C CA . GLY A 1 196 ? -7.433 -17.349 -5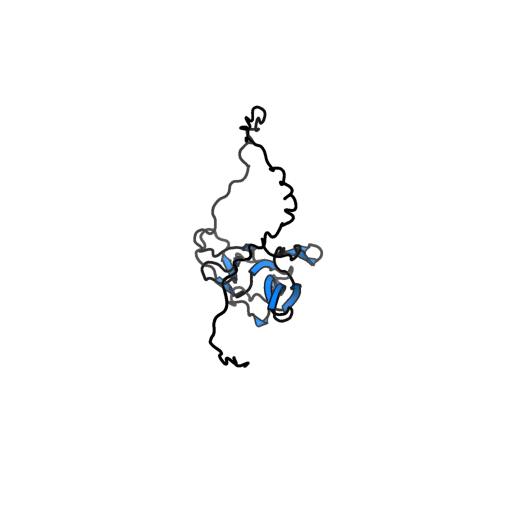.568 1.00 96.06 196 GLY A CA 1
ATOM 1519 C C . GLY A 1 196 ? -6.168 -16.809 -6.236 1.00 96.06 196 GLY A C 1
ATOM 1520 O O . GLY A 1 196 ? -5.088 -16.916 -5.659 1.00 96.06 196 GLY A O 1
ATOM 1521 N N . MET A 1 197 ? -6.280 -16.212 -7.426 1.00 98.19 197 MET A N 1
ATOM 1522 C CA . MET A 1 197 ? -5.141 -15.645 -8.145 1.00 98.19 197 MET A CA 1
ATOM 1523 C C . MET A 1 197 ? -4.924 -14.178 -7.762 1.00 98.19 197 MET A C 1
ATOM 1525 O O . MET A 1 197 ? -5.884 -13.426 -7.589 1.00 98.19 197 MET A O 1
ATOM 1529 N N . LEU A 1 198 ? -3.659 -13.758 -7.662 1.00 98.19 198 LEU A N 1
ATOM 1530 C CA . LEU A 1 198 ? -3.293 -12.349 -7.509 1.00 98.19 198 LEU A CA 1
ATOM 1531 C C . LEU A 1 198 ? -3.280 -11.668 -8.883 1.00 98.19 198 LEU A C 1
ATOM 1533 O O . LEU A 1 198 ? -2.469 -12.010 -9.744 1.00 98.19 198 LEU A O 1
ATOM 1537 N N . TYR A 1 199 ? -4.156 -10.686 -9.068 1.00 98.31 199 TYR A N 1
ATOM 1538 C CA . TYR A 1 199 ? -4.235 -9.843 -10.255 1.00 98.31 199 TYR A CA 1
ATOM 1539 C C . TYR A 1 199 ? -3.480 -8.539 -10.021 1.00 98.31 199 TYR A C 1
ATOM 1541 O O . TYR A 1 199 ? -3.639 -7.886 -8.988 1.00 98.31 199 TYR A O 1
ATOM 1549 N N . ILE A 1 200 ? -2.671 -8.162 -11.009 1.00 98.25 200 ILE A N 1
ATOM 1550 C CA . ILE A 1 200 ? -1.816 -6.979 -10.985 1.00 98.25 200 ILE A CA 1
ATOM 1551 C C . ILE A 1 200 ? -2.148 -6.165 -12.232 1.00 98.25 200 ILE A C 1
ATOM 1553 O O . ILE A 1 200 ? -2.015 -6.676 -13.346 1.00 98.25 200 ILE A O 1
ATOM 1557 N N . SER A 1 201 ? -2.579 -4.913 -12.067 1.00 96.81 201 SER A N 1
ATOM 1558 C CA . SER A 1 201 ? -2.699 -4.003 -13.207 1.00 96.81 201 SER A CA 1
ATOM 1559 C C . SER A 1 201 ? -1.359 -3.324 -13.484 1.00 96.81 201 SER A C 1
ATOM 1561 O O . SER A 1 201 ? -0.690 -2.822 -12.580 1.00 96.81 201 SER A O 1
ATOM 1563 N N . THR A 1 202 ? -0.975 -3.304 -14.756 1.00 94.88 202 THR A N 1
ATOM 1564 C CA . THR A 1 202 ? 0.190 -2.575 -15.264 1.00 94.88 202 THR A CA 1
ATOM 1565 C C . THR A 1 202 ? -0.287 -1.572 -16.301 1.00 94.88 202 THR A C 1
ATOM 1567 O O . THR A 1 202 ? -1.248 -1.849 -17.023 1.00 94.88 202 THR A O 1
ATOM 1570 N N . GLY A 1 203 ? 0.370 -0.421 -16.390 1.00 93.38 203 GLY A N 1
ATOM 1571 C CA . GLY A 1 203 ? 0.300 0.392 -17.602 1.00 93.38 203 GLY A CA 1
ATOM 1572 C C . GLY A 1 203 ? 1.467 0.084 -18.539 1.00 93.38 203 GLY A C 1
ATOM 1573 O O . GLY A 1 203 ? 2.108 -0.966 -18.420 1.00 93.38 203 GLY A O 1
ATOM 1574 N N . ASP A 1 204 ? 1.699 0.972 -19.506 1.00 93.56 204 ASP A N 1
ATOM 1575 C CA . ASP A 1 204 ? 2.670 0.766 -20.590 1.00 93.56 204 ASP A CA 1
ATOM 1576 C C . ASP A 1 204 ? 4.138 0.973 -20.172 1.00 93.56 204 ASP A C 1
ATOM 1578 O O . ASP A 1 204 ? 5.045 0.631 -20.931 1.00 93.56 204 ASP A O 1
ATOM 1582 N N . GLY A 1 205 ? 4.376 1.499 -18.968 1.00 91.19 205 GLY A N 1
ATOM 1583 C CA . GLY A 1 205 ? 5.709 1.689 -18.400 1.00 91.19 205 GLY A CA 1
ATOM 1584 C C . GLY A 1 205 ? 6.527 2.812 -19.042 1.00 91.19 205 GLY A C 1
ATOM 1585 O O . GLY A 1 205 ? 7.735 2.914 -18.786 1.00 91.19 205 GLY A O 1
ATOM 1586 N N . THR A 1 206 ? 5.906 3.633 -19.894 1.00 86.31 206 THR A N 1
ATOM 1587 C CA . THR A 1 206 ? 6.561 4.762 -20.565 1.00 86.31 206 THR A CA 1
ATOM 1588 C C . THR A 1 206 ? 6.785 5.938 -19.613 1.00 86.31 206 THR A C 1
ATOM 1590 O O . THR A 1 206 ? 6.417 5.888 -18.443 1.00 86.31 206 THR A O 1
ATOM 1593 N N . SER A 1 207 ? 7.504 6.971 -20.061 1.00 78.12 207 SER A N 1
ATOM 1594 C CA . SER A 1 207 ? 7.818 8.112 -19.197 1.00 78.12 207 SER A CA 1
ATOM 1595 C C . SER A 1 207 ? 6.560 8.843 -18.736 1.00 78.12 207 SER A C 1
ATOM 1597 O O . SER A 1 207 ? 5.646 9.053 -19.530 1.00 78.12 207 SER A O 1
ATOM 1599 N N . ASP A 1 208 ? 6.593 9.295 -17.485 1.00 60.94 208 ASP A N 1
ATOM 1600 C CA . ASP A 1 208 ? 5.686 10.293 -16.914 1.00 60.94 208 ASP A CA 1
ATOM 1601 C C . ASP A 1 208 ? 5.415 11.457 -17.906 1.00 60.94 208 ASP A C 1
ATOM 1603 O O . ASP A 1 208 ? 6.323 11.869 -18.638 1.00 60.94 208 ASP A O 1
ATOM 1607 N N . SER A 1 209 ? 4.179 11.979 -17.937 1.00 49.34 209 SER A N 1
ATOM 1608 C CA . SER A 1 209 ? 3.867 13.279 -18.569 1.00 49.34 209 SER A CA 1
ATOM 1609 C C . SER A 1 209 ? 4.518 14.442 -17.824 1.00 49.34 209 SER A C 1
ATOM 1611 O O . SER A 1 209 ? 4.669 14.329 -16.586 1.00 49.34 209 SER A O 1
#

Solvent-accessible surface area (backbone atoms only — not comparable to full-atom values): 13142 Å² total; per-residue (Å²): 142,85,82,88,85,86,88,86,84,87,87,84,90,82,79,94,72,89,76,82,80,83,76,82,70,82,75,72,80,76,76,77,74,76,83,81,78,71,98,64,85,76,83,85,77,78,87,75,78,76,75,75,86,70,72,80,70,96,70,86,88,76,94,68,44,76,58,48,91,80,47,54,75,59,32,74,49,73,43,82,97,60,66,33,33,36,37,36,20,23,57,37,98,91,43,62,9,28,36,32,36,32,57,77,44,65,83,37,67,65,71,45,75,33,40,81,36,73,82,31,48,49,46,31,58,33,70,41,97,59,27,90,81,66,28,34,35,35,40,30,33,37,31,65,34,71,95,58,80,53,35,46,20,38,37,36,31,33,34,43,50,50,59,94,91,57,68,50,44,55,74,87,48,55,42,81,76,47,73,48,79,25,54,24,54,59,60,30,49,52,43,70,47,99,86,73,45,82,46,71,47,66,47,87,26,46,72,62,133

Sequence (209 aa):
MHRLIIWPYSPLHGLLSLAAWLSIGQVGEAQEEKPYGLAKRERWENTRLVGTPEPPLPYTVEPVYTNLDWAAPMFIAPEPGSKRLFAMLNGANGQPAGLVAFRDDPAVTEQSGLMELDGRMAYSFCFDPDYARNGHLYLFTNLRLARFGGGKANRVSRVVVPPASGGTIDPNTEQVILEWESRGHDGGGLAFGRDGMLYISTGDGTSDS